Protein AF-A0A7S0WD77-F1 (afdb_monomer)

Organism: NCBI:txid1486918

Foldseek 3Di:
DDDDDDDDDDDDDDDDDDDDDDDDDDDDDDDDDDDPPDPPPPPDPDPPVVVVVVVVVVVVVVVVVVVVVVVVVVVVVVVVVVVVVVVVVVVVVVVVVVVVVVVVVVVVVVVVVVVVVVCVVCVVVCVVVPLLVVLQVLQVQLVPDPALCSLLVHDPPDDLVSLVVSLVVSCVSLPVVVHVHPRSVVSNVSSVVSSVVVNPPD

Secondary structure (DSSP, 8-state):
--------------PPPP--------------PPPS-------PPPPPHHHHHHHHHHHHHHHHHHHHHHHHHHHHHHHHHHHHHHHHHHHHHHHHHHHHHHHHHHHHHHHHHHHHHHHHHHHHHHHHHHHHHHHHHHHHHHHH--SHHHHTT--TT--HHHHHHHHHHHHHHS-TTT--STTHHHHHHHHHHHHHHHHH--

Structure (mmCIF, N/CA/C/O backbone):
data_AF-A0A7S0WD77-F1
#
_entry.id   AF-A0A7S0WD77-F1
#
loop_
_atom_site.group_PDB
_atom_site.id
_atom_site.type_symbol
_atom_site.label_atom_id
_atom_site.label_alt_id
_atom_site.label_comp_id
_atom_site.label_asym_id
_atom_site.label_entity_id
_atom_site.label_seq_id
_atom_site.pdbx_PDB_ins_code
_atom_site.Cartn_x
_atom_site.Cartn_y
_atom_site.Cartn_z
_atom_site.occupancy
_atom_site.B_iso_or_equiv
_atom_site.auth_seq_id
_atom_site.auth_comp_id
_atom_site.auth_asym_id
_atom_site.auth_atom_id
_atom_site.pdbx_PDB_model_num
ATOM 1 N N . ASP A 1 1 ? -9.366 48.966 -52.987 1.00 40.38 1 ASP A N 1
ATOM 2 C CA . ASP A 1 1 ? -8.128 49.502 -52.388 1.00 40.38 1 ASP A CA 1
ATOM 3 C C . ASP A 1 1 ? -7.301 48.361 -51.813 1.00 40.38 1 ASP A C 1
ATOM 5 O O . ASP A 1 1 ? -7.775 47.706 -50.900 1.00 40.38 1 ASP A O 1
ATOM 9 N N . ALA A 1 2 ? -6.269 47.855 -52.502 1.00 44.22 2 ALA A N 1
ATOM 10 C CA . ALA A 1 2 ? -4.925 48.446 -52.674 1.00 44.22 2 ALA A CA 1
ATOM 11 C C . ALA A 1 2 ? -4.148 48.392 -51.329 1.00 44.22 2 ALA A C 1
ATOM 13 O O . ALA A 1 2 ? -4.696 48.792 -50.318 1.00 44.22 2 ALA A O 1
ATOM 14 N N . LEU A 1 3 ? -2.930 47.865 -51.156 1.00 46.88 3 LEU A N 1
ATOM 15 C CA . LEU A 1 3 ? -1.753 47.647 -52.001 1.00 46.88 3 LEU A CA 1
ATOM 16 C C . LEU A 1 3 ? -0.854 46.542 -51.368 1.00 46.88 3 LEU A C 1
ATOM 18 O O . LEU A 1 3 ? -0.754 46.440 -50.150 1.00 46.88 3 LEU A O 1
ATOM 22 N N . SER A 1 4 ? -0.148 45.766 -52.201 1.00 45.03 4 SER A N 1
ATOM 23 C CA . SER A 1 4 ? 1.166 45.123 -51.907 1.00 45.03 4 SER A CA 1
ATOM 24 C C . SER A 1 4 ? 2.309 46.164 -52.123 1.00 45.03 4 SER A C 1
ATOM 26 O O . SER A 1 4 ? 1.948 47.231 -52.623 1.00 45.03 4 SER A O 1
ATOM 28 N N . PRO A 1 5 ? 3.646 45.942 -51.909 1.00 57.62 5 PRO A N 1
ATOM 29 C CA . PRO A 1 5 ? 4.392 44.660 -51.900 1.00 57.62 5 PRO A CA 1
ATOM 30 C C . PRO A 1 5 ? 5.725 44.586 -51.074 1.00 57.62 5 PRO A C 1
ATOM 32 O O . PRO A 1 5 ? 6.118 45.523 -50.392 1.00 57.62 5 PRO A O 1
ATOM 35 N N . SER A 1 6 ? 6.482 43.490 -51.294 1.00 41.22 6 SER A N 1
ATOM 36 C CA . SER A 1 6 ? 7.954 43.331 -51.139 1.00 41.22 6 SER A CA 1
ATOM 37 C C . SER A 1 6 ? 8.450 42.987 -49.722 1.00 41.22 6 SER A C 1
ATOM 39 O O . SER A 1 6 ? 8.249 43.747 -48.790 1.00 41.22 6 SER A O 1
ATOM 41 N N . THR A 1 7 ? 9.094 41.842 -49.471 1.00 47.66 7 THR A N 1
ATOM 42 C CA . THR A 1 7 ? 10.427 41.491 -49.986 1.00 47.66 7 THR A CA 1
ATOM 43 C C . THR A 1 7 ? 10.591 39.988 -50.242 1.00 47.66 7 THR A C 1
ATOM 45 O O . THR A 1 7 ? 10.155 39.133 -49.475 1.00 47.66 7 THR A O 1
ATOM 48 N N . GLY A 1 8 ? 11.229 39.666 -51.370 1.00 42.72 8 GLY A N 1
ATOM 49 C CA . GLY A 1 8 ? 11.519 38.303 -51.799 1.00 42.72 8 GLY A CA 1
ATOM 50 C C . GLY A 1 8 ? 12.911 37.831 -51.386 1.00 42.72 8 GLY A C 1
ATOM 51 O O . GLY A 1 8 ? 13.892 38.551 -51.553 1.00 42.72 8 GLY A O 1
ATOM 52 N N . THR A 1 9 ? 12.999 36.572 -50.963 1.00 44.84 9 THR A N 1
ATOM 53 C CA . THR A 1 9 ? 14.259 35.829 -50.849 1.00 44.84 9 THR A CA 1
ATOM 54 C C . THR A 1 9 ? 14.217 34.698 -51.868 1.00 44.84 9 THR A C 1
ATOM 56 O O . THR A 1 9 ? 13.486 33.722 -51.717 1.00 44.84 9 THR A O 1
ATOM 59 N N . LYS A 1 10 ? 14.957 34.873 -52.967 1.00 45.16 10 LYS A N 1
ATOM 60 C CA . LYS A 1 10 ? 15.071 33.901 -54.058 1.00 45.16 10 LYS A CA 1
ATOM 61 C C . LYS A 1 10 ? 15.896 32.696 -53.598 1.00 45.16 10 LYS A C 1
ATOM 63 O O . LYS A 1 10 ? 17.081 32.834 -53.307 1.00 45.16 10 LYS A O 1
ATOM 68 N N . ALA A 1 11 ? 15.277 31.518 -53.585 1.00 47.22 11 ALA A N 1
ATOM 69 C CA . ALA A 1 11 ? 15.974 30.241 -53.521 1.00 47.22 11 ALA A CA 1
ATOM 70 C C . ALA A 1 11 ? 16.697 29.995 -54.856 1.00 47.22 11 ALA A C 1
ATOM 72 O O . ALA A 1 11 ? 16.080 29.981 -55.922 1.00 47.22 11 ALA A O 1
ATOM 73 N N . ASN A 1 12 ? 18.019 29.851 -54.790 1.00 44.56 12 ASN A N 1
ATOM 74 C CA . ASN A 1 12 ? 18.880 29.573 -55.931 1.00 44.56 12 ASN A CA 1
ATOM 75 C C . ASN A 1 12 ? 18.888 28.061 -56.206 1.00 44.56 12 ASN A C 1
ATOM 77 O O . ASN A 1 12 ? 19.394 27.280 -55.402 1.00 44.56 12 ASN A O 1
ATOM 81 N N . VAL A 1 13 ? 18.301 27.663 -57.333 1.00 49.97 13 VAL A N 1
ATOM 82 C CA . VAL A 1 13 ? 18.352 26.305 -57.885 1.00 49.97 13 VAL A CA 1
ATOM 83 C C . VAL A 1 13 ? 19.556 26.235 -58.831 1.00 49.97 13 VAL A C 1
ATOM 85 O O . VAL A 1 13 ? 19.607 27.034 -59.766 1.00 49.97 13 VAL A O 1
ATOM 88 N N . PRO A 1 14 ? 20.514 25.306 -58.667 1.00 51.00 14 PRO A N 1
ATOM 89 C CA . PRO A 1 14 ? 21.563 25.124 -59.661 1.00 51.00 14 PRO A CA 1
ATOM 90 C C . PRO A 1 14 ? 21.008 24.377 -60.883 1.00 51.00 14 PRO A C 1
ATOM 92 O O . PRO A 1 14 ? 20.807 23.163 -60.867 1.00 51.00 14 PRO A O 1
ATOM 95 N N . THR A 1 15 ? 20.756 25.125 -61.955 1.00 46.16 15 THR A N 1
ATOM 96 C CA . THR A 1 15 ? 20.467 24.622 -63.300 1.00 46.16 15 THR A CA 1
ATOM 97 C C . THR A 1 15 ? 21.730 24.055 -63.953 1.00 46.16 15 THR A C 1
ATOM 99 O O . THR A 1 15 ? 22.803 24.660 -63.941 1.00 46.16 15 THR A O 1
ATOM 102 N N . ALA A 1 16 ? 21.579 22.875 -64.553 1.00 49.28 16 ALA A N 1
ATOM 103 C CA . ALA A 1 16 ? 22.592 22.187 -65.338 1.00 49.28 16 ALA A CA 1
ATOM 104 C C . ALA A 1 16 ? 23.072 23.051 -66.521 1.00 49.28 16 ALA A C 1
ATOM 106 O O . ALA A 1 16 ? 22.291 23.395 -67.408 1.00 49.28 16 ALA A O 1
ATOM 107 N N . SER A 1 17 ? 24.366 23.385 -66.546 1.00 44.12 17 SER A N 1
ATOM 108 C CA . SER A 1 17 ? 25.009 24.044 -67.687 1.00 44.12 17 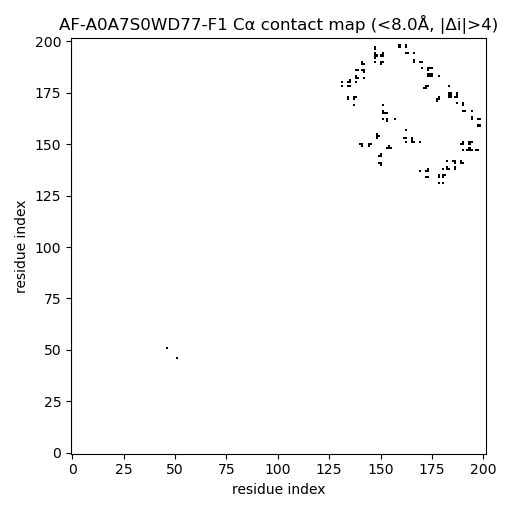SER A CA 1
ATOM 109 C C . SER A 1 17 ? 25.477 23.019 -68.713 1.00 44.12 17 SER A C 1
ATOM 111 O O . SER A 1 17 ? 26.246 22.102 -68.422 1.00 44.12 17 SER A O 1
ATOM 113 N N . ALA A 1 18 ? 24.975 23.214 -69.925 1.00 47.88 18 ALA A N 1
ATOM 114 C CA . ALA A 1 18 ? 25.200 22.414 -71.105 1.00 47.88 18 ALA A CA 1
ATOM 115 C C . ALA A 1 18 ? 26.634 22.510 -71.656 1.00 47.88 18 ALA A C 1
ATOM 117 O O . ALA A 1 18 ? 27.255 23.569 -71.727 1.00 47.88 18 ALA A O 1
ATOM 118 N N . THR A 1 19 ? 27.096 21.352 -72.115 1.00 51.16 19 THR A N 1
ATOM 119 C CA . THR A 1 19 ? 28.041 21.068 -73.199 1.00 51.16 19 THR A CA 1
ATOM 120 C C . THR A 1 19 ? 28.445 22.254 -74.088 1.00 51.16 19 THR A C 1
ATOM 122 O O . THR A 1 19 ? 27.671 22.711 -74.928 1.00 51.16 19 THR A 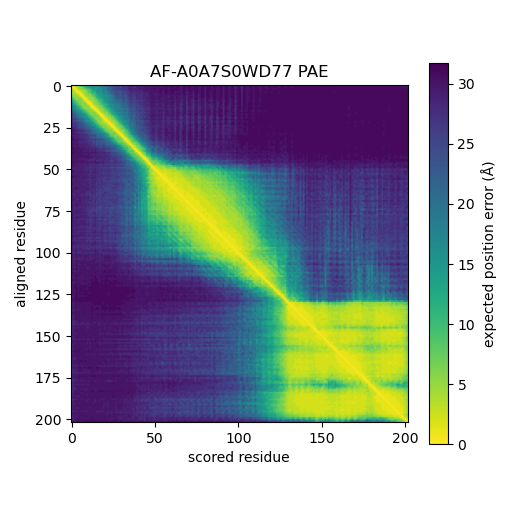O 1
ATOM 125 N N . LYS A 1 20 ? 29.727 22.639 -74.040 1.00 43.56 20 LYS A N 1
ATOM 126 C CA . LYS A 1 20 ? 30.401 23.357 -75.135 1.00 43.56 20 LYS A CA 1
ATOM 127 C C . LYS A 1 20 ? 31.817 22.814 -75.328 1.00 43.56 20 LYS A C 1
ATOM 129 O O . LYS A 1 20 ? 32.784 23.320 -74.772 1.00 43.56 20 LYS A O 1
ATOM 134 N N . ARG A 1 21 ? 31.937 21.742 -76.117 1.00 47.22 21 ARG A N 1
ATOM 135 C CA . ARG A 1 21 ? 33.225 21.301 -76.673 1.00 47.22 21 ARG A CA 1
ATOM 136 C C . ARG A 1 21 ? 33.614 22.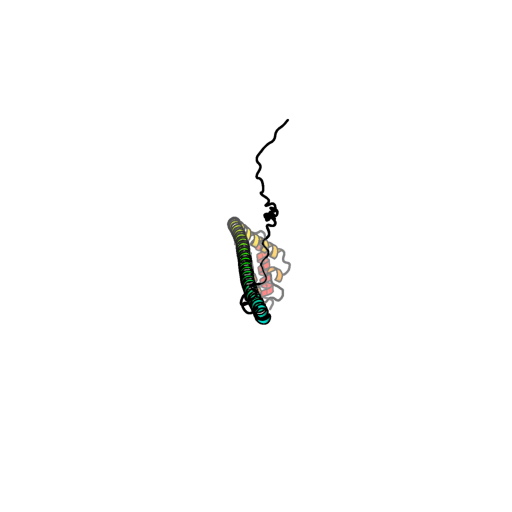245 -77.821 1.00 47.22 21 ARG A C 1
ATOM 138 O O . ARG A 1 21 ? 32.771 22.487 -78.689 1.00 47.22 21 ARG A O 1
ATOM 145 N N . PRO A 1 22 ? 34.848 22.772 -77.864 1.00 51.00 22 PRO A N 1
ATOM 146 C CA . PRO A 1 22 ? 35.296 23.593 -78.978 1.00 51.00 22 PRO A CA 1
ATOM 147 C C . PRO A 1 22 ? 35.434 22.745 -80.248 1.00 51.00 22 PRO A C 1
ATOM 149 O O . PRO A 1 22 ? 35.998 21.650 -80.243 1.00 51.00 22 PRO A O 1
ATOM 152 N N . ARG A 1 23 ? 34.879 23.282 -81.336 1.00 47.16 23 ARG A N 1
ATOM 153 C CA . ARG A 1 23 ? 35.003 22.779 -82.704 1.00 47.16 23 ARG A CA 1
ATOM 154 C C . ARG A 1 23 ? 36.458 22.949 -83.132 1.00 47.16 23 ARG A C 1
ATOM 156 O O . ARG A 1 23 ? 36.937 24.075 -83.208 1.00 47.16 23 ARG A O 1
ATOM 163 N N . ARG A 1 24 ? 37.162 21.843 -83.371 1.00 43.66 24 ARG A N 1
ATOM 164 C CA . ARG A 1 24 ? 38.494 21.878 -83.975 1.00 43.66 24 ARG A CA 1
ATOM 165 C C . ARG A 1 24 ? 38.310 22.060 -85.479 1.00 43.66 24 ARG A C 1
ATOM 167 O O . ARG A 1 24 ? 37.602 21.277 -86.108 1.00 43.66 24 ARG A O 1
ATOM 174 N N . SER A 1 25 ? 38.876 23.148 -85.983 1.00 44.31 25 SER A N 1
ATOM 175 C CA . SER A 1 25 ? 38.899 23.558 -87.380 1.00 44.31 25 SER A CA 1
ATOM 176 C C . SER A 1 25 ? 39.452 22.453 -88.276 1.00 44.31 25 SER A C 1
ATOM 178 O O . SER A 1 25 ? 40.410 21.759 -87.926 1.00 44.31 25 SER A O 1
ATOM 180 N N . VAL A 1 26 ? 38.802 22.294 -89.425 1.00 45.75 26 VAL A N 1
ATOM 181 C CA . VAL A 1 26 ? 39.308 21.536 -90.562 1.00 45.75 26 VAL A CA 1
ATOM 182 C C . VAL A 1 26 ? 39.897 22.575 -91.507 1.00 45.75 26 VAL A C 1
ATOM 184 O O . VAL A 1 26 ? 39.165 23.397 -92.044 1.00 45.75 26 VAL A O 1
ATOM 187 N N . ASP A 1 27 ? 41.212 22.567 -91.668 1.00 41.06 27 ASP A N 1
ATOM 188 C CA . ASP A 1 27 ? 41.883 23.272 -92.755 1.00 41.06 27 ASP A CA 1
ATOM 189 C C . ASP A 1 27 ? 42.690 22.225 -93.510 1.00 41.06 27 ASP A C 1
ATOM 191 O O . ASP A 1 27 ? 43.563 21.542 -92.964 1.00 41.06 27 ASP A O 1
ATOM 195 N N . GLY A 1 28 ? 42.261 22.009 -94.748 1.00 38.72 28 GLY A N 1
ATOM 196 C CA . GLY A 1 28 ? 42.782 21.006 -95.648 1.00 38.72 28 GLY A CA 1
ATOM 197 C C . GLY A 1 28 ? 44.001 21.492 -96.425 1.00 38.72 28 GLY A C 1
ATOM 198 O O . GLY A 1 28 ? 44.088 22.643 -96.831 1.00 38.72 28 GLY A O 1
ATOM 199 N N . ALA A 1 29 ? 44.869 20.517 -96.683 1.00 36.56 29 ALA A N 1
ATOM 200 C CA . ALA A 1 29 ? 45.553 20.273 -97.948 1.00 36.56 29 ALA A CA 1
ATOM 201 C C . ALA A 1 29 ? 46.443 21.381 -98.542 1.00 36.56 29 ALA A C 1
ATOM 203 O O . ALA A 1 29 ? 45.988 22.266 -99.258 1.00 36.56 29 ALA A O 1
ATOM 204 N N . ALA A 1 30 ? 47.756 21.152 -98.459 1.00 38.12 30 ALA A N 1
ATOM 205 C CA . ALA A 1 30 ? 48.638 21.386 -99.597 1.00 38.12 30 ALA A CA 1
ATOM 206 C C . ALA A 1 30 ? 49.721 20.294 -99.670 1.00 38.12 30 ALA A C 1
ATOM 208 O O . ALA A 1 30 ? 50.541 20.108 -98.776 1.00 38.12 30 ALA A O 1
ATOM 209 N N . SER A 1 31 ? 49.642 19.557 -100.770 1.00 44.16 31 SER A N 1
ATOM 210 C CA . SER A 1 31 ? 50.535 18.555 -101.348 1.00 44.16 31 SER A CA 1
ATOM 211 C C . SER A 1 31 ? 52.048 18.728 -101.142 1.00 44.16 31 SER A C 1
ATOM 213 O O . SER A 1 31 ? 52.616 19.758 -101.506 1.00 44.16 31 SER A O 1
ATOM 215 N N . LYS A 1 32 ? 52.721 17.625 -100.787 1.00 41.97 32 LYS A N 1
ATOM 216 C CA . LYS A 1 32 ? 54.021 17.238 -101.365 1.00 41.97 32 LYS A CA 1
ATOM 217 C C . LYS A 1 32 ? 54.197 15.718 -101.267 1.00 41.97 32 LYS A C 1
ATOM 219 O O . LYS A 1 32 ? 54.162 15.151 -100.181 1.00 41.97 32 LYS A O 1
ATOM 224 N N . ALA A 1 33 ? 54.325 15.068 -102.421 1.00 43.31 33 ALA A N 1
ATOM 225 C CA . ALA A 1 33 ? 54.556 13.633 -102.545 1.00 43.31 33 ALA A CA 1
ATOM 226 C C . ALA A 1 33 ? 55.943 13.250 -101.993 1.00 43.31 33 ALA A C 1
ATOM 228 O O . ALA A 1 33 ? 56.920 13.909 -102.357 1.00 43.31 33 ALA A O 1
ATOM 229 N N . PRO A 1 34 ? 56.076 12.189 -101.179 1.00 46.59 34 PRO A N 1
ATOM 230 C CA . PRO A 1 34 ? 57.377 11.615 -100.886 1.00 46.59 34 PRO A CA 1
ATOM 231 C C . PRO A 1 34 ? 57.745 10.565 -101.940 1.00 46.59 34 PRO A C 1
ATOM 233 O O . PRO A 1 34 ? 57.020 9.608 -102.216 1.00 46.59 34 PRO A O 1
ATOM 236 N N . THR A 1 35 ? 58.903 10.793 -102.544 1.00 48.97 35 THR A N 1
ATOM 237 C CA . THR A 1 35 ? 59.622 9.896 -103.440 1.00 48.97 35 THR A CA 1
ATOM 238 C C . THR A 1 35 ? 59.977 8.579 -102.741 1.00 48.97 35 THR A C 1
ATOM 240 O O . THR A 1 35 ? 60.216 8.522 -101.535 1.00 48.97 35 THR A O 1
ATOM 243 N N . LYS A 1 36 ? 59.998 7.495 -103.524 1.00 49.38 36 LYS A N 1
ATOM 244 C CA . LYS A 1 36 ? 60.300 6.114 -103.119 1.00 49.38 36 LYS A CA 1
ATOM 245 C C . LYS A 1 36 ? 61.772 5.949 -102.698 1.00 49.38 36 LYS A C 1
ATOM 247 O O . LYS A 1 36 ? 62.540 5.326 -103.418 1.00 49.38 36 LYS A O 1
ATOM 252 N N . ALA A 1 37 ? 62.192 6.535 -101.580 1.00 51.50 37 ALA A N 1
ATOM 253 C CA . ALA A 1 37 ? 63.547 6.365 -101.050 1.00 51.50 37 ALA A CA 1
ATOM 254 C C . ALA A 1 37 ? 63.648 6.771 -99.569 1.00 51.50 37 ALA A C 1
ATOM 256 O O . ALA A 1 37 ? 64.430 7.645 -99.222 1.00 51.50 37 ALA A O 1
ATOM 257 N N . SER A 1 38 ? 62.845 6.171 -98.687 1.00 47.41 38 SER A N 1
ATOM 258 C CA . SER A 1 38 ? 63.195 6.040 -97.261 1.00 47.41 38 SER A CA 1
ATOM 259 C C . SER A 1 38 ? 62.223 5.076 -96.577 1.00 47.41 38 SER A C 1
ATOM 261 O O . SER A 1 38 ? 61.271 5.473 -95.913 1.00 47.41 38 SER A O 1
ATOM 263 N N . LEU A 1 39 ? 62.420 3.779 -96.807 1.00 46.25 39 LEU A N 1
ATOM 264 C CA . LEU A 1 39 ? 61.733 2.696 -96.094 1.00 46.25 39 LEU A CA 1
ATOM 265 C C . LEU A 1 39 ? 62.708 1.991 -95.146 1.00 46.25 39 LEU A C 1
ATOM 267 O O . LEU A 1 39 ? 62.725 0.773 -95.083 1.00 46.25 39 LEU A O 1
ATOM 271 N N . ASN A 1 40 ? 63.537 2.753 -94.433 1.00 56.41 40 ASN A N 1
ATOM 272 C CA . ASN A 1 40 ? 64.359 2.243 -93.334 1.00 56.41 40 ASN A CA 1
ATOM 273 C C . ASN A 1 40 ? 64.240 3.194 -92.137 1.00 56.41 40 ASN A C 1
ATOM 275 O O . ASN A 1 40 ? 65.218 3.743 -91.642 1.00 56.41 40 ASN A O 1
ATOM 279 N N . ALA A 1 41 ? 63.004 3.417 -91.689 1.00 50.88 41 ALA A N 1
ATOM 280 C CA . ALA A 1 41 ? 62.767 3.827 -90.316 1.00 50.88 41 ALA A CA 1
ATOM 281 C C . ALA A 1 41 ? 62.794 2.545 -89.486 1.00 50.88 41 ALA A C 1
ATOM 283 O O . ALA A 1 41 ? 61.890 1.718 -89.596 1.00 50.88 41 ALA A O 1
ATOM 284 N N . THR A 1 42 ? 63.863 2.359 -88.717 1.00 49.59 42 THR A N 1
ATOM 285 C CA . THR A 1 42 ? 64.001 1.318 -87.700 1.00 49.59 42 THR A CA 1
ATOM 286 C C . THR A 1 42 ? 62.771 1.373 -86.797 1.00 49.59 42 THR A C 1
ATOM 288 O O . THR A 1 42 ? 62.671 2.219 -85.909 1.00 49.59 42 THR A O 1
ATOM 291 N N . ALA A 1 43 ? 61.783 0.529 -87.089 1.00 44.00 43 ALA A N 1
ATOM 292 C CA . ALA A 1 43 ? 60.576 0.412 -86.298 1.00 44.00 43 ALA A CA 1
ATOM 293 C C . ALA A 1 43 ? 61.001 -0.065 -84.911 1.00 44.00 43 ALA A C 1
ATOM 295 O O . ALA A 1 43 ? 61.529 -1.169 -84.768 1.00 44.00 43 ALA A O 1
ATOM 296 N N . ALA A 1 44 ? 60.807 0.779 -83.894 1.00 61.09 44 ALA A N 1
ATOM 297 C CA . ALA A 1 44 ? 60.866 0.321 -82.515 1.00 61.09 44 ALA A CA 1
ATOM 298 C C . ALA A 1 44 ? 59.967 -0.924 -82.414 1.00 61.09 44 ALA A C 1
ATOM 300 O O . ALA A 1 44 ? 58.844 -0.878 -82.933 1.00 61.09 44 ALA A O 1
ATOM 301 N N . PRO A 1 45 ? 60.450 -2.043 -81.843 1.00 57.97 45 PRO A N 1
ATOM 302 C CA . PRO A 1 45 ? 59.690 -3.280 -81.823 1.00 57.97 45 PRO A CA 1
ATOM 303 C C . PRO A 1 45 ? 58.316 -3.003 -81.216 1.00 57.97 45 PRO A C 1
ATOM 305 O O . PRO A 1 45 ? 58.211 -2.522 -80.089 1.00 57.97 45 PRO A O 1
ATOM 308 N N . PHE A 1 46 ? 57.272 -3.243 -82.013 1.00 56.78 46 PHE A N 1
ATOM 309 C CA . PHE A 1 46 ? 55.882 -3.169 -81.585 1.00 56.78 46 PHE A CA 1
ATOM 310 C C . PHE A 1 46 ? 55.772 -3.998 -80.310 1.00 56.78 46 PHE A C 1
ATOM 312 O O . PHE A 1 46 ? 56.075 -5.194 -80.347 1.00 56.78 46 PHE A O 1
ATOM 319 N N . GLU A 1 47 ? 55.433 -3.359 -79.184 1.00 59.09 47 GLU A N 1
ATOM 320 C CA . GLU A 1 47 ? 55.341 -4.087 -77.923 1.00 59.09 47 GLU A CA 1
ATOM 321 C C . GLU A 1 47 ? 54.454 -5.315 -78.141 1.00 59.09 47 GLU A C 1
ATOM 323 O O . GLU A 1 47 ? 53.368 -5.195 -78.725 1.00 59.09 47 GLU A O 1
ATOM 328 N N . PRO A 1 48 ? 54.920 -6.514 -77.748 1.00 69.50 48 PRO A N 1
ATOM 329 C CA . PRO A 1 48 ? 54.162 -7.720 -78.009 1.00 69.50 48 PRO A CA 1
ATOM 330 C C . PRO A 1 48 ? 52.793 -7.549 -77.351 1.00 69.50 48 PRO A C 1
ATOM 332 O O . PRO A 1 48 ? 52.695 -7.006 -76.251 1.00 69.50 48 PRO A O 1
ATOM 335 N N . LYS A 1 49 ? 51.717 -7.991 -78.012 1.00 64.94 49 LYS A N 1
ATOM 336 C CA . LYS A 1 49 ? 50.337 -7.861 -77.497 1.00 64.94 49 LYS A CA 1
ATOM 337 C C . LYS A 1 49 ? 50.206 -8.323 -76.032 1.00 64.94 49 LYS A C 1
ATOM 339 O O . LYS A 1 49 ? 49.399 -7.770 -75.292 1.00 64.94 49 LYS A O 1
ATOM 344 N N . SER A 1 50 ? 51.062 -9.254 -75.602 1.00 72.94 50 SER A N 1
ATOM 345 C CA . SER A 1 50 ? 51.206 -9.716 -74.218 1.00 72.94 50 SER A CA 1
ATOM 346 C C . SER A 1 50 ? 51.634 -8.633 -73.213 1.00 72.94 50 SER A C 1
ATOM 348 O O . SER A 1 50 ? 51.141 -8.634 -72.089 1.00 72.94 50 SER A O 1
ATOM 350 N N . ALA A 1 51 ? 52.502 -7.689 -73.585 1.00 71.94 51 ALA A N 1
ATOM 351 C CA . ALA A 1 51 ? 52.945 -6.595 -72.717 1.00 71.94 51 ALA A CA 1
ATOM 352 C C . ALA A 1 51 ? 51.838 -5.548 -72.494 1.00 71.94 51 ALA A C 1
ATOM 354 O O . ALA A 1 51 ? 51.670 -5.049 -71.380 1.00 71.94 51 ALA A O 1
ATOM 355 N N . LEU A 1 52 ? 51.028 -5.264 -73.520 1.00 71.50 52 LEU A N 1
ATOM 356 C CA . LEU A 1 52 ? 49.843 -4.406 -73.397 1.00 71.50 52 LEU A CA 1
ATOM 357 C C . LEU A 1 52 ? 48.743 -5.067 -72.558 1.00 71.50 52 LEU A C 1
ATOM 359 O O . LEU A 1 52 ? 48.132 -4.409 -71.719 1.00 71.50 52 LEU A O 1
ATOM 363 N N . GLU A 1 53 ? 48.526 -6.371 -72.729 1.00 77.12 53 GLU A N 1
ATOM 364 C CA . GLU A 1 53 ? 47.560 -7.128 -71.929 1.00 77.12 53 GLU A CA 1
ATOM 365 C C . GLU A 1 53 ? 47.981 -7.220 -70.451 1.00 77.12 53 GLU A C 1
ATOM 367 O O . GLU A 1 53 ? 47.147 -7.080 -69.556 1.00 77.12 53 GLU A O 1
ATOM 372 N N . ALA A 1 54 ? 49.281 -7.367 -70.174 1.00 80.75 54 ALA A N 1
ATOM 373 C CA . ALA A 1 54 ? 49.818 -7.318 -68.815 1.00 80.75 54 ALA A CA 1
ATOM 374 C C . ALA A 1 54 ? 49.628 -5.936 -68.163 1.00 80.75 54 ALA A C 1
ATOM 376 O O . ALA A 1 54 ? 49.238 -5.856 -66.999 1.00 80.75 54 ALA A O 1
ATOM 377 N N . LYS A 1 55 ? 49.832 -4.845 -68.916 1.00 81.31 55 LYS A N 1
ATOM 378 C CA . LYS A 1 55 ? 49.582 -3.471 -68.446 1.00 81.31 55 LYS A CA 1
ATOM 379 C C . LYS A 1 55 ? 48.095 -3.224 -68.158 1.00 81.31 55 LYS A C 1
ATOM 381 O O . LYS A 1 55 ? 47.774 -2.606 -67.148 1.00 81.31 55 LYS A O 1
ATOM 386 N N . LEU A 1 56 ? 47.183 -3.749 -68.982 1.00 80.88 56 LEU A N 1
ATOM 387 C CA . LEU A 1 56 ? 45.737 -3.659 -68.732 1.00 80.88 56 LEU A CA 1
ATOM 388 C C . LEU A 1 56 ? 45.321 -4.434 -67.476 1.00 80.88 56 LEU A C 1
ATOM 390 O O . LEU A 1 56 ? 44.617 -3.882 -66.634 1.00 80.88 56 LEU A O 1
ATOM 394 N N . LYS A 1 57 ? 45.826 -5.660 -67.292 1.00 83.69 57 LYS A N 1
ATOM 395 C CA . LYS A 1 57 ? 45.582 -6.448 -66.071 1.00 83.69 57 LYS A CA 1
ATOM 396 C C . LYS A 1 57 ? 46.136 -5.762 -64.820 1.00 83.69 57 LYS A C 1
ATOM 398 O O . LYS A 1 57 ? 45.484 -5.779 -63.780 1.00 83.69 57 LYS A O 1
ATOM 403 N N . ALA A 1 58 ? 47.299 -5.115 -64.918 1.00 84.12 58 ALA A N 1
ATOM 404 C CA . ALA A 1 58 ? 47.871 -4.343 -63.815 1.00 84.12 58 ALA A CA 1
ATOM 405 C C . ALA A 1 58 ? 47.001 -3.127 -63.442 1.00 84.12 58 ALA A C 1
ATOM 407 O O . ALA A 1 58 ? 46.717 -2.916 -62.265 1.00 84.12 58 ALA A O 1
ATOM 408 N N . VAL A 1 59 ? 46.509 -2.374 -64.433 1.00 87.12 59 VAL A N 1
ATOM 409 C CA . VAL A 1 59 ? 45.612 -1.223 -64.212 1.00 87.12 59 VAL A CA 1
ATOM 410 C C . VAL A 1 59 ? 44.253 -1.661 -63.653 1.00 87.12 59 VAL A C 1
ATOM 412 O O . VAL A 1 59 ? 43.682 -0.994 -62.787 1.00 87.12 59 VAL A O 1
ATOM 415 N N . GLU A 1 60 ? 43.720 -2.795 -64.107 1.00 83.81 60 GLU A N 1
ATOM 416 C CA . GLU A 1 60 ? 42.488 -3.371 -63.561 1.00 83.81 60 GLU A CA 1
ATOM 417 C C . GLU A 1 60 ? 42.658 -3.829 -62.109 1.00 83.81 60 GLU A C 1
ATOM 419 O O . GLU A 1 60 ? 41.784 -3.553 -61.283 1.00 83.81 60 GLU A O 1
ATOM 424 N N . ALA A 1 61 ? 43.794 -4.446 -61.773 1.00 87.69 61 ALA A N 1
ATOM 425 C CA . ALA A 1 61 ? 44.128 -4.826 -60.404 1.00 87.69 61 ALA A CA 1
ATOM 426 C C . ALA A 1 61 ? 44.283 -3.598 -59.487 1.00 87.69 61 ALA A C 1
ATOM 428 O O . ALA A 1 61 ? 43.740 -3.578 -58.382 1.00 87.69 61 ALA A O 1
ATOM 429 N N . GLU A 1 62 ? 44.944 -2.535 -59.950 1.00 85.94 62 GLU A N 1
ATOM 430 C CA . GLU A 1 62 ? 45.092 -1.289 -59.189 1.00 85.94 62 GLU A CA 1
ATOM 431 C C . GLU A 1 62 ? 43.733 -0.612 -58.939 1.00 85.94 62 GLU A C 1
ATOM 433 O O . GLU A 1 62 ? 43.409 -0.222 -57.815 1.00 85.94 62 GLU A O 1
ATOM 438 N N . LYS A 1 63 ? 42.868 -0.562 -59.958 1.00 90.56 63 LYS A N 1
ATOM 439 C CA . LYS A 1 63 ? 41.497 -0.049 -59.838 1.00 90.56 63 LYS A CA 1
ATOM 440 C C . LYS A 1 63 ? 40.638 -0.894 -58.896 1.00 90.56 63 LYS A C 1
ATOM 442 O O . LYS A 1 63 ? 39.811 -0.331 -58.173 1.00 90.56 63 LYS A O 1
ATOM 447 N N . ALA A 1 64 ? 40.801 -2.216 -58.894 1.00 90.56 64 ALA A N 1
ATOM 448 C CA . ALA A 1 64 ? 40.120 -3.105 -57.957 1.00 90.56 64 ALA A CA 1
ATOM 449 C C . ALA A 1 64 ? 40.571 -2.839 -56.511 1.00 90.56 64 ALA A C 1
ATOM 451 O O . ALA A 1 64 ? 39.724 -2.682 -55.632 1.00 90.56 64 ALA A O 1
ATOM 452 N N . ASN A 1 65 ? 41.877 -2.666 -56.287 1.00 90.25 65 ASN A N 1
ATOM 453 C CA . ASN A 1 65 ? 42.438 -2.339 -54.975 1.00 90.25 65 ASN A CA 1
ATOM 454 C C . ASN A 1 65 ? 41.953 -0.975 -54.458 1.00 90.25 65 ASN A C 1
ATOM 456 O O . ASN A 1 65 ? 41.514 -0.867 -53.312 1.00 90.25 65 ASN A O 1
ATOM 460 N N . LEU A 1 66 ? 41.947 0.060 -55.307 1.00 90.12 66 LEU A N 1
ATOM 461 C CA . LEU A 1 66 ? 41.435 1.388 -54.944 1.00 90.12 66 LEU A CA 1
ATOM 462 C C . LEU A 1 66 ? 39.932 1.360 -54.633 1.00 90.12 66 LEU A C 1
ATOM 464 O O . LEU A 1 66 ? 39.484 1.985 -53.671 1.00 90.12 66 LEU A O 1
ATOM 468 N N . ARG A 1 67 ? 39.138 0.608 -55.405 1.00 90.88 67 ARG A N 1
ATOM 469 C CA . ARG A 1 67 ? 37.700 0.429 -55.141 1.00 90.88 67 ARG A CA 1
ATOM 470 C C . ARG A 1 67 ? 37.447 -0.300 -53.823 1.00 90.88 67 ARG A C 1
ATOM 472 O O . ARG A 1 67 ? 36.619 0.168 -53.045 1.00 90.88 67 ARG A O 1
ATOM 479 N N . ALA A 1 68 ? 38.188 -1.371 -53.547 1.00 92.00 68 ALA A N 1
ATOM 480 C CA . ALA A 1 68 ? 38.105 -2.098 -52.284 1.00 92.00 68 ALA A CA 1
ATOM 481 C C . ALA A 1 68 ? 38.490 -1.210 -51.087 1.00 92.00 68 ALA A C 1
ATOM 483 O O . ALA A 1 68 ? 37.821 -1.237 -50.056 1.00 92.00 68 ALA A O 1
ATOM 484 N N . ALA A 1 69 ? 39.508 -0.354 -51.234 1.00 92.75 69 ALA A N 1
ATOM 485 C CA . ALA A 1 69 ? 39.901 0.602 -50.199 1.00 92.75 69 ALA A CA 1
ATOM 486 C C . ALA A 1 69 ? 38.816 1.661 -49.933 1.00 92.75 69 ALA A C 1
ATOM 488 O O . ALA A 1 69 ? 38.518 1.960 -48.776 1.00 92.75 69 ALA A O 1
ATOM 489 N N . ILE A 1 70 ? 38.186 2.199 -50.985 1.00 92.19 70 ILE A N 1
ATOM 490 C CA . ILE A 1 70 ? 37.069 3.150 -50.857 1.00 92.19 70 ILE A CA 1
ATOM 491 C C . ILE A 1 70 ? 35.871 2.486 -50.170 1.00 92.19 70 ILE A C 1
ATOM 493 O O . ILE A 1 70 ? 35.240 3.097 -49.309 1.00 92.19 70 ILE A O 1
ATOM 497 N N . GLU A 1 71 ? 35.552 1.243 -50.523 1.00 90.88 71 GLU A N 1
ATOM 498 C CA . GLU A 1 71 ? 34.453 0.503 -49.903 1.00 90.88 71 GLU A CA 1
ATOM 499 C C . GLU A 1 71 ? 34.740 0.182 -48.430 1.00 90.88 71 GLU A C 1
ATOM 501 O O . GLU A 1 71 ? 33.874 0.380 -47.580 1.00 90.88 71 GLU A O 1
ATOM 506 N N . ALA A 1 72 ? 35.972 -0.211 -48.097 1.00 91.25 72 ALA A N 1
ATOM 507 C CA . ALA A 1 72 ? 36.390 -0.437 -46.717 1.00 91.25 72 ALA A CA 1
ATOM 508 C C . ALA A 1 72 ? 36.324 0.848 -45.871 1.00 91.25 72 ALA A C 1
ATOM 510 O O . ALA A 1 72 ? 35.867 0.810 -44.730 1.00 91.25 72 ALA A O 1
ATOM 511 N N . GLN A 1 73 ? 36.734 1.995 -46.426 1.00 91.56 73 GLN A N 1
ATOM 512 C CA . GLN A 1 73 ? 36.596 3.295 -45.758 1.00 91.56 73 GLN A CA 1
ATOM 513 C C . GLN A 1 73 ? 35.125 3.678 -45.560 1.00 91.56 73 GLN A C 1
ATOM 515 O O . GLN A 1 73 ? 34.756 4.128 -44.478 1.00 91.56 73 GLN A O 1
ATOM 520 N N . LYS A 1 74 ? 34.259 3.447 -46.558 1.00 94.12 74 LYS A N 1
ATOM 521 C CA . LYS A 1 74 ? 32.811 3.683 -46.429 1.00 94.12 74 LYS A CA 1
ATOM 522 C C . LYS A 1 74 ? 32.185 2.817 -45.338 1.00 94.12 74 LYS A C 1
ATOM 524 O O . LYS A 1 74 ? 31.518 3.365 -44.473 1.00 94.12 74 LYS A O 1
ATOM 529 N N . ARG A 1 75 ? 32.485 1.513 -45.299 1.00 91.56 75 ARG A N 1
ATOM 530 C CA . ARG A 1 75 ? 31.990 0.607 -44.245 1.00 91.56 75 ARG A CA 1
ATOM 531 C C . ARG A 1 75 ? 32.435 1.049 -42.854 1.00 91.56 75 ARG A C 1
ATOM 533 O O . ARG A 1 75 ? 31.598 1.153 -41.970 1.00 91.56 75 ARG A O 1
ATOM 540 N N . LYS A 1 76 ? 33.706 1.426 -42.673 1.00 92.88 76 LYS A N 1
ATOM 541 C CA . LYS A 1 76 ? 34.195 1.979 -41.395 1.00 92.88 76 LYS A CA 1
ATOM 542 C C . LYS A 1 76 ? 33.478 3.273 -41.004 1.00 92.88 76 LYS A C 1
ATOM 544 O O . LYS A 1 76 ? 33.172 3.472 -39.833 1.00 92.88 76 LYS A O 1
ATOM 549 N N . MET A 1 77 ? 33.198 4.151 -41.969 1.00 90.31 77 MET A N 1
ATOM 550 C CA . MET A 1 77 ? 32.445 5.384 -41.728 1.00 90.31 77 MET A CA 1
ATOM 551 C C . MET A 1 77 ? 30.980 5.109 -41.380 1.00 90.31 77 MET A C 1
ATOM 553 O O . MET A 1 77 ? 30.445 5.766 -40.492 1.00 90.31 77 MET A O 1
ATOM 557 N N . ASP A 1 78 ? 30.336 4.148 -42.039 1.00 91.81 78 ASP A N 1
ATOM 558 C CA . ASP A 1 78 ? 28.944 3.774 -41.780 1.00 91.81 78 ASP A CA 1
ATOM 559 C C . ASP A 1 78 ? 28.804 3.021 -40.449 1.00 91.81 78 ASP A C 1
ATOM 561 O O . ASP A 1 78 ? 27.897 3.314 -39.675 1.00 91.81 78 ASP A O 1
ATOM 565 N N . GLU A 1 79 ? 29.756 2.151 -40.103 1.00 89.62 79 GLU A N 1
ATOM 566 C CA . GLU A 1 79 ? 29.859 1.513 -38.785 1.00 89.62 79 GLU A CA 1
ATOM 567 C C . GLU A 1 79 ? 30.100 2.544 -37.675 1.00 89.62 79 GLU A C 1
ATOM 569 O O . GLU A 1 79 ? 29.447 2.492 -36.633 1.00 89.62 79 GLU A O 1
ATOM 574 N N . ALA A 1 80 ? 30.982 3.526 -37.895 1.00 91.31 80 ALA A N 1
ATOM 575 C CA . ALA A 1 80 ? 31.225 4.604 -36.939 1.00 91.31 80 ALA A CA 1
ATOM 576 C C . ALA A 1 80 ? 29.997 5.513 -36.766 1.00 91.31 80 ALA A C 1
ATOM 578 O O . ALA A 1 80 ? 29.679 5.910 -35.642 1.00 91.31 80 ALA A O 1
ATOM 579 N N . LYS A 1 81 ? 29.279 5.819 -37.854 1.00 90.75 81 LYS A N 1
ATOM 580 C CA . LYS A 1 81 ? 28.010 6.561 -37.808 1.00 90.75 81 LYS A CA 1
ATOM 581 C C . LYS A 1 81 ? 26.936 5.772 -37.068 1.00 90.75 81 LYS A C 1
ATOM 583 O O . LYS A 1 81 ? 26.342 6.324 -36.151 1.00 90.75 81 LYS A O 1
ATOM 588 N N . ALA A 1 82 ? 26.757 4.490 -37.381 1.00 91.00 82 ALA A N 1
ATOM 589 C CA . ALA A 1 82 ? 25.799 3.622 -36.702 1.00 91.00 82 ALA A CA 1
ATOM 590 C C . ALA A 1 82 ? 26.136 3.454 -35.211 1.00 91.00 82 ALA A C 1
ATOM 592 O O . ALA A 1 82 ? 25.247 3.461 -34.363 1.00 91.00 82 ALA A O 1
ATOM 593 N N . ALA A 1 83 ? 27.421 3.353 -34.857 1.00 90.94 83 ALA A N 1
ATOM 594 C CA . ALA A 1 83 ? 27.860 3.297 -33.465 1.00 90.94 83 ALA A CA 1
ATOM 595 C C . ALA A 1 83 ? 27.608 4.618 -32.722 1.00 90.94 83 ALA A C 1
ATOM 597 O O . ALA A 1 83 ? 27.218 4.598 -31.554 1.00 90.94 83 ALA A O 1
ATOM 598 N N . LYS A 1 84 ? 27.814 5.767 -33.380 1.00 90.38 84 LYS A N 1
ATOM 599 C CA . LYS A 1 84 ? 27.507 7.083 -32.806 1.00 90.38 84 LYS A CA 1
ATOM 600 C C . LYS A 1 84 ? 26.001 7.280 -32.637 1.00 90.38 84 LYS A C 1
ATOM 602 O O . LYS A 1 84 ? 25.574 7.688 -31.567 1.00 90.38 84 LYS A O 1
ATOM 607 N N . GLU A 1 85 ? 25.209 6.907 -33.635 1.00 90.88 85 GLU A N 1
ATOM 608 C CA . GLU A 1 85 ? 23.748 6.982 -33.593 1.00 90.88 85 GLU A CA 1
ATOM 609 C C . GLU A 1 85 ? 23.161 6.106 -32.479 1.00 90.88 85 GLU A C 1
ATOM 611 O O . GLU A 1 85 ? 22.309 6.573 -31.728 1.00 90.88 85 GLU A O 1
ATOM 616 N N . LYS A 1 86 ? 23.681 4.884 -32.289 1.00 89.44 86 LYS A N 1
ATOM 617 C CA . LYS A 1 86 ? 23.311 4.029 -31.148 1.00 89.44 86 LYS A CA 1
ATOM 618 C C . LYS A 1 86 ? 23.641 4.686 -29.805 1.00 89.44 86 LYS A C 1
ATOM 620 O O . LYS A 1 86 ? 22.777 4.751 -28.939 1.00 89.44 86 LYS A O 1
ATOM 625 N N . LYS A 1 87 ? 24.849 5.241 -29.646 1.00 90.00 87 LYS A N 1
ATOM 626 C CA . LYS A 1 87 ? 25.239 5.958 -28.416 1.00 90.00 87 LYS A CA 1
ATOM 627 C C . LYS A 1 87 ? 24.369 7.190 -28.153 1.00 90.00 87 LYS A C 1
ATOM 629 O O . LYS A 1 87 ? 24.004 7.437 -27.006 1.00 90.00 87 LYS A O 1
ATOM 634 N N . ASP A 1 88 ? 24.036 7.950 -29.192 1.00 89.56 88 ASP A N 1
ATOM 635 C CA . ASP A 1 88 ? 23.180 9.134 -29.087 1.00 89.56 88 ASP A CA 1
ATOM 636 C C . ASP A 1 88 ? 21.732 8.744 -28.734 1.00 89.56 88 ASP A C 1
ATOM 638 O O . ASP A 1 88 ? 21.095 9.423 -27.926 1.00 89.56 88 ASP A O 1
ATOM 642 N N . ALA A 1 89 ? 21.220 7.633 -29.277 1.00 88.81 89 ALA A N 1
ATOM 643 C CA . ALA A 1 89 ? 19.919 7.072 -28.912 1.00 88.81 89 ALA A CA 1
ATOM 644 C C . ALA A 1 89 ? 19.890 6.603 -27.445 1.00 88.81 89 ALA A C 1
ATOM 646 O O . ALA A 1 89 ? 19.020 7.030 -26.686 1.00 88.81 89 ALA A O 1
ATOM 647 N N . ASP A 1 90 ? 20.892 5.833 -27.008 1.00 87.62 90 ASP A N 1
ATOM 648 C CA . ASP A 1 90 ? 21.011 5.368 -25.619 1.00 87.62 90 ASP A CA 1
ATOM 649 C C . ASP A 1 90 ? 21.122 6.542 -24.626 1.00 87.62 90 ASP A C 1
ATOM 651 O O . ASP A 1 90 ? 20.538 6.524 -23.536 1.00 87.62 90 ASP A O 1
ATOM 655 N N . ALA A 1 91 ? 21.850 7.602 -24.997 1.00 91.69 91 ALA A N 1
ATOM 656 C CA . ALA A 1 91 ? 21.971 8.812 -24.188 1.00 91.69 91 ALA A CA 1
ATOM 657 C C . ALA A 1 91 ? 20.638 9.569 -24.071 1.00 91.69 91 ALA A C 1
ATOM 659 O O . ALA A 1 91 ? 20.299 10.046 -22.981 1.00 91.69 91 ALA A O 1
ATOM 660 N N . ARG A 1 92 ? 19.864 9.656 -25.162 1.00 89.31 92 ARG A N 1
ATOM 661 C CA . ARG A 1 92 ? 18.522 10.264 -25.163 1.00 89.31 92 ARG A CA 1
ATOM 662 C C . ARG A 1 92 ? 17.558 9.486 -24.274 1.00 89.31 92 ARG A C 1
ATOM 664 O O . ARG A 1 92 ? 16.928 10.093 -23.408 1.00 89.31 92 ARG A O 1
ATOM 671 N N . ASP A 1 93 ? 17.521 8.163 -24.401 1.00 87.81 93 ASP A N 1
ATOM 672 C CA . ASP A 1 93 ? 16.674 7.301 -23.573 1.00 87.81 93 ASP A CA 1
ATOM 673 C C . ASP A 1 93 ? 17.032 7.405 -22.088 1.00 87.81 93 ASP A C 1
ATOM 675 O O . ASP A 1 93 ? 16.154 7.488 -21.222 1.00 87.81 93 ASP A O 1
ATOM 679 N N . LYS A 1 94 ? 18.328 7.461 -21.762 1.00 89.50 94 LYS A N 1
ATOM 680 C CA . LYS A 1 94 ? 18.781 7.661 -20.382 1.00 89.50 94 LYS A CA 1
ATOM 681 C C . LYS A 1 94 ? 18.356 9.029 -19.839 1.00 89.50 94 LYS A C 1
ATOM 683 O O . LYS A 1 94 ? 17.875 9.106 -18.708 1.00 89.50 94 LYS A O 1
ATOM 688 N N . ALA A 1 95 ? 18.488 10.094 -20.629 1.00 89.06 95 ALA A N 1
ATOM 689 C CA . ALA A 1 95 ? 18.061 11.436 -20.234 1.00 89.06 95 ALA A CA 1
ATOM 690 C C . ALA A 1 95 ? 16.539 11.520 -20.009 1.00 89.06 95 ALA A C 1
ATOM 692 O O . ALA A 1 95 ? 16.094 12.123 -19.032 1.00 89.06 95 ALA A O 1
ATOM 693 N N . GLU A 1 96 ? 15.738 10.878 -20.863 1.00 88.69 96 GLU A N 1
ATOM 694 C CA . GLU A 1 96 ? 14.284 10.778 -20.697 1.00 88.69 96 GLU A CA 1
ATOM 695 C C . GLU A 1 96 ? 13.898 10.045 -19.409 1.00 88.69 96 GLU A C 1
ATOM 697 O O . GLU A 1 96 ? 13.054 10.528 -18.652 1.00 88.69 96 GLU A O 1
ATOM 702 N N . ARG A 1 97 ? 14.545 8.910 -19.113 1.00 84.69 97 ARG A N 1
ATOM 703 C CA . ARG A 1 97 ? 14.293 8.141 -17.883 1.00 84.69 97 ARG A CA 1
ATOM 704 C C . ARG A 1 97 ? 14.587 8.960 -16.628 1.00 84.69 97 ARG A C 1
ATOM 706 O O . ARG A 1 97 ? 13.781 8.948 -15.700 1.00 84.69 97 ARG A O 1
ATOM 713 N N . VAL A 1 98 ? 15.689 9.713 -16.612 1.00 88.19 98 VAL A N 1
ATOM 714 C CA . VAL A 1 98 ? 16.043 10.589 -15.481 1.00 88.19 98 VAL A CA 1
ATOM 715 C C . VAL A 1 98 ? 15.023 11.719 -15.311 1.00 88.19 98 VAL A C 1
ATOM 717 O O . VAL A 1 98 ? 14.590 11.975 -14.190 1.00 88.19 98 VAL A O 1
ATOM 720 N N . LYS A 1 99 ? 14.572 12.353 -16.402 1.00 85.56 99 LYS A N 1
ATOM 721 C CA . LYS A 1 99 ? 13.524 13.390 -16.345 1.00 85.56 99 LYS A CA 1
ATOM 722 C C . LYS A 1 99 ? 12.200 12.836 -15.815 1.00 85.56 99 LYS A C 1
ATOM 724 O O . LYS A 1 99 ? 11.598 13.436 -14.929 1.00 85.56 99 LYS A O 1
ATOM 729 N N . ARG A 1 100 ? 11.768 11.669 -16.305 1.00 80.81 100 ARG A N 1
ATOM 730 C CA . ARG A 1 100 ? 10.541 11.000 -15.836 1.00 80.81 100 ARG A CA 1
ATOM 731 C C . ARG A 1 100 ? 10.625 10.658 -14.345 1.00 80.81 100 ARG A C 1
ATOM 733 O O . ARG A 1 100 ? 9.686 10.948 -13.611 1.00 80.81 100 ARG A O 1
ATOM 740 N N . ALA A 1 101 ? 11.757 10.121 -13.886 1.00 80.50 101 ALA A N 1
ATOM 741 C CA . ALA A 1 101 ? 11.990 9.841 -12.468 1.00 80.50 101 ALA A CA 1
ATOM 742 C C . ALA A 1 101 ? 11.991 11.119 -11.606 1.00 80.50 101 ALA A C 1
ATOM 744 O O . ALA A 1 101 ? 11.386 11.136 -10.535 1.00 80.50 101 ALA A O 1
ATOM 745 N N . GLY A 1 102 ? 12.605 12.204 -12.091 1.00 84.50 102 GLY A N 1
ATOM 746 C CA . GLY A 1 102 ? 12.587 13.508 -11.422 1.00 84.50 102 GLY A CA 1
ATOM 747 C C . GLY A 1 102 ? 11.175 14.082 -11.268 1.00 84.50 102 GLY A C 1
ATOM 748 O O . GLY A 1 102 ? 10.823 14.547 -10.185 1.00 84.50 102 GLY A O 1
ATOM 749 N N . ASN A 1 103 ? 10.347 13.986 -12.313 1.00 84.56 103 ASN A N 1
ATOM 750 C CA . ASN A 1 103 ? 8.952 14.440 -12.284 1.00 84.56 103 ASN A CA 1
ATOM 751 C C . ASN A 1 103 ? 8.066 13.593 -11.352 1.00 84.56 103 ASN A C 1
ATOM 753 O O . ASN A 1 103 ? 7.210 14.136 -10.658 1.00 84.56 103 ASN A O 1
ATOM 757 N N . LEU A 1 104 ? 8.271 12.272 -11.302 1.00 79.69 104 LEU A N 1
ATOM 758 C CA . LEU A 1 104 ? 7.554 11.386 -10.374 1.00 79.69 104 LEU A CA 1
ATOM 759 C C . LEU A 1 104 ? 7.908 11.704 -8.912 1.00 79.69 104 LEU A C 1
ATOM 761 O O . LEU A 1 104 ? 7.024 11.801 -8.059 1.00 79.69 104 LEU A O 1
ATOM 765 N N . LEU A 1 105 ? 9.195 11.918 -8.625 1.00 77.06 105 LEU A N 1
ATOM 766 C CA . LEU A 1 105 ? 9.670 12.216 -7.274 1.00 77.06 105 LEU A CA 1
ATOM 767 C C . LEU A 1 105 ? 9.242 13.612 -6.795 1.00 77.06 105 LEU A C 1
ATOM 769 O O . LEU A 1 105 ? 8.897 13.783 -5.624 1.00 77.06 105 LEU A O 1
ATOM 773 N N . SER A 1 106 ? 9.218 14.611 -7.684 1.00 76.38 106 SER A N 1
ATOM 774 C CA . SER A 1 106 ? 8.718 15.948 -7.347 1.00 76.38 106 SER A CA 1
ATOM 775 C C . SER A 1 106 ? 7.209 15.947 -7.083 1.00 76.38 106 SER A C 1
ATOM 777 O O . SER A 1 106 ? 6.768 16.594 -6.130 1.00 76.38 106 SER A O 1
ATOM 779 N N . GLY A 1 107 ? 6.437 15.155 -7.836 1.00 79.69 107 GLY A N 1
ATOM 780 C CA . GLY A 1 107 ? 5.014 14.924 -7.576 1.00 79.69 107 GLY A CA 1
ATOM 781 C C . GLY A 1 107 ? 4.764 14.307 -6.198 1.00 79.69 107 GLY A C 1
ATOM 782 O O . GLY A 1 107 ? 3.931 14.801 -5.439 1.00 79.69 107 GLY A O 1
ATOM 783 N N . PHE A 1 108 ? 5.548 13.294 -5.815 1.00 74.44 108 PHE A N 1
ATOM 784 C CA . PHE A 1 108 ? 5.429 12.659 -4.497 1.00 74.44 108 PHE A CA 1
ATOM 785 C C . PHE A 1 108 ? 5.789 13.611 -3.342 1.00 74.44 108 PHE A C 1
ATOM 787 O O . PHE A 1 108 ? 5.126 13.614 -2.303 1.00 74.44 108 PHE A O 1
ATOM 794 N N . ARG A 1 109 ? 6.793 14.482 -3.527 1.00 71.19 109 ARG A N 1
ATOM 795 C CA . ARG A 1 109 ? 7.154 15.510 -2.533 1.00 71.19 109 ARG A CA 1
ATOM 796 C C . ARG A 1 109 ? 6.060 16.569 -2.366 1.00 71.19 109 ARG A C 1
ATOM 798 O O . ARG A 1 109 ? 5.835 17.024 -1.249 1.00 71.19 109 ARG A O 1
ATOM 805 N N . GLY A 1 110 ? 5.373 16.935 -3.450 1.00 69.50 110 GLY A N 1
ATOM 806 C CA . GLY A 1 110 ? 4.230 17.851 -3.412 1.00 69.50 110 GLY A CA 1
ATOM 807 C C . GLY A 1 110 ? 3.044 17.281 -2.633 1.00 69.50 110 GLY A C 1
ATOM 808 O O . GLY A 1 110 ? 2.489 17.972 -1.784 1.00 69.50 110 GLY A O 1
ATOM 809 N N . VAL A 1 111 ? 2.711 16.003 -2.851 1.00 73.25 111 VAL A N 1
ATOM 810 C CA . VAL A 1 111 ? 1.645 15.314 -2.100 1.00 73.25 111 VAL A CA 1
ATOM 811 C C . VAL A 1 111 ? 1.998 15.211 -0.618 1.00 73.25 111 VAL A C 1
ATOM 813 O O . VAL A 1 111 ? 1.168 15.543 0.219 1.00 73.25 111 VAL A O 1
ATOM 816 N N . ARG A 1 112 ? 3.234 14.828 -0.276 1.00 67.62 112 ARG A N 1
ATOM 817 C CA . ARG A 1 112 ? 3.670 14.734 1.126 1.00 67.62 112 ARG A CA 1
ATOM 818 C C . ARG A 1 112 ? 3.590 16.080 1.849 1.00 67.62 112 ARG A C 1
ATOM 820 O O . ARG A 1 112 ? 3.049 16.132 2.944 1.00 67.62 112 ARG A O 1
ATOM 827 N N . LYS A 1 113 ? 4.051 17.160 1.212 1.00 68.88 113 LYS A N 1
ATOM 828 C CA . LYS A 1 113 ? 3.968 18.515 1.773 1.00 68.88 113 LYS A CA 1
ATOM 829 C C . LYS A 1 113 ? 2.515 18.979 1.951 1.00 68.88 113 LYS A C 1
ATOM 831 O O . LYS A 1 113 ? 2.189 19.572 2.968 1.00 68.88 113 LYS A O 1
ATOM 836 N N . ALA A 1 114 ? 1.630 18.660 1.005 1.00 63.69 114 ALA A N 1
ATOM 837 C CA . ALA A 1 114 ? 0.205 18.973 1.122 1.00 63.69 114 ALA A CA 1
ATOM 838 C C . ALA A 1 114 ? -0.506 18.155 2.217 1.00 63.69 114 ALA A C 1
ATOM 840 O O . ALA A 1 114 ? -1.456 18.645 2.825 1.00 63.69 114 ALA A O 1
ATOM 841 N N . VAL A 1 115 ? -0.066 16.917 2.469 1.00 63.56 115 VAL A N 1
ATOM 842 C CA . VAL A 1 115 ? -0.564 16.088 3.578 1.00 63.56 115 VAL A CA 1
ATOM 843 C C . VAL A 1 115 ? -0.072 16.638 4.915 1.00 63.56 115 VAL A C 1
ATOM 845 O O . VAL A 1 115 ? -0.890 16.830 5.801 1.00 63.56 115 VAL A O 1
ATOM 848 N N . GLU A 1 116 ? 1.206 16.993 5.027 1.00 60.72 116 GLU A N 1
ATOM 849 C CA . GLU A 1 116 ? 1.814 17.547 6.245 1.00 60.72 116 GLU A CA 1
ATOM 850 C C . GLU A 1 116 ? 1.200 18.908 6.631 1.00 60.72 116 GLU A C 1
ATOM 852 O O . GLU A 1 116 ? 0.774 19.101 7.766 1.00 60.72 116 GLU A O 1
ATOM 857 N N . GLU A 1 117 ? 1.007 19.814 5.664 1.00 58.97 117 GLU A N 1
ATOM 858 C CA . GLU A 1 117 ? 0.333 21.107 5.885 1.00 58.97 117 GLU A CA 1
ATOM 859 C C . GLU A 1 117 ? -1.164 20.958 6.223 1.00 58.97 117 GLU A C 1
ATOM 861 O O . GLU A 1 117 ? -1.763 21.842 6.846 1.00 58.97 117 GLU A O 1
ATOM 866 N N . ARG A 1 118 ? -1.797 19.854 5.802 1.00 57.59 118 ARG A N 1
ATOM 867 C CA . ARG A 1 118 ? -3.182 19.521 6.163 1.00 57.59 118 ARG A CA 1
ATOM 868 C C . ARG A 1 118 ? -3.254 18.863 7.539 1.00 57.59 118 ARG A C 1
ATOM 870 O O . ARG A 1 118 ? -4.192 19.155 8.273 1.00 57.59 118 ARG A O 1
ATOM 877 N N . GLU A 1 119 ? -2.287 18.020 7.888 1.00 57.69 119 GLU A N 1
ATOM 878 C CA . GLU A 1 119 ? -2.153 17.378 9.198 1.00 57.69 119 GLU A CA 1
ATOM 879 C C . GLU A 1 119 ? -1.861 18.409 10.291 1.00 57.69 119 GLU A C 1
ATOM 881 O O . GLU A 1 119 ? -2.545 18.396 11.304 1.00 57.69 119 GLU A O 1
ATOM 886 N N . GLU A 1 120 ? -0.974 19.380 10.067 1.00 57.34 120 GLU A N 1
ATOM 887 C CA . GLU A 1 120 ? -0.655 20.435 11.045 1.00 57.34 120 GLU A CA 1
ATOM 888 C C . GLU A 1 120 ? -1.854 21.361 11.336 1.00 57.34 120 GLU A C 1
ATOM 890 O O . GLU A 1 120 ? -2.060 21.799 12.468 1.00 57.34 120 GLU A O 1
ATOM 895 N N . LYS A 1 121 ? -2.710 21.613 10.335 1.00 58.88 121 LYS A N 1
ATOM 896 C CA . LYS A 1 121 ? -3.933 22.424 10.492 1.00 58.88 121 LYS A CA 1
ATOM 897 C C . LYS A 1 121 ? -5.121 21.642 11.061 1.00 58.88 121 LYS A C 1
ATOM 899 O O . LYS A 1 121 ? -6.014 22.256 11.642 1.00 58.88 121 LYS A O 1
ATOM 904 N N . LEU A 1 122 ? -5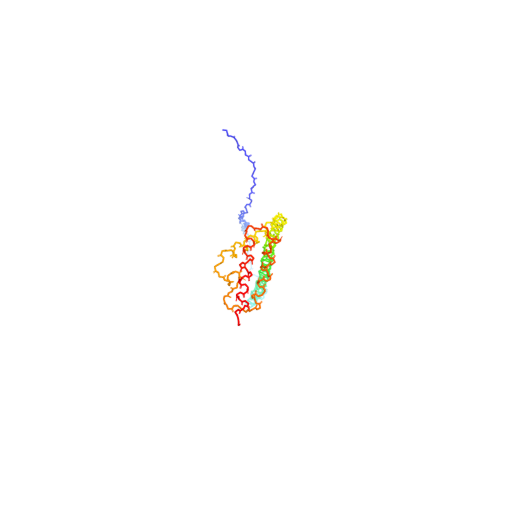.152 20.316 10.904 1.00 52.06 122 LEU A N 1
ATOM 905 C CA . LEU A 1 122 ? -6.180 19.448 11.496 1.00 52.06 122 LEU A CA 1
ATOM 906 C C . LEU A 1 122 ? -5.799 18.927 12.886 1.00 52.06 122 LEU A C 1
ATOM 908 O O . LEU A 1 122 ? -6.702 18.661 13.671 1.00 52.06 122 LEU A O 1
ATOM 912 N N . ALA A 1 123 ? -4.512 18.786 13.205 1.00 54.31 123 ALA A N 1
ATOM 913 C CA . ALA A 1 123 ? -4.021 18.196 14.450 1.00 54.31 123 ALA A CA 1
ATOM 914 C C . ALA A 1 123 ? -4.602 18.847 15.720 1.00 54.31 123 ALA A C 1
ATOM 916 O O . ALA A 1 123 ? -5.170 18.118 16.535 1.00 54.31 123 ALA A O 1
ATOM 917 N N . PRO A 1 124 ? -4.605 20.188 15.883 1.00 53.72 124 PRO A N 1
ATOM 918 C CA . PRO A 1 124 ? -5.090 20.781 17.129 1.00 53.72 124 PRO A CA 1
ATOM 919 C C . PRO A 1 124 ? -6.619 20.724 17.293 1.00 53.72 124 PRO A C 1
ATOM 921 O O . PRO A 1 124 ? -7.108 20.884 18.405 1.00 53.72 124 PRO A O 1
ATOM 924 N N . GLN A 1 125 ? -7.393 20.476 16.226 1.00 45.34 125 GLN A N 1
ATOM 925 C CA . GLN A 1 125 ? -8.859 20.338 16.304 1.00 45.34 125 GLN A CA 1
ATOM 926 C C . GLN A 1 125 ? -9.318 18.870 16.280 1.00 45.34 125 GLN A C 1
ATOM 928 O O . GLN A 1 125 ? -10.331 18.532 16.887 1.00 45.34 125 GLN A O 1
ATOM 933 N N . ALA A 1 126 ? -8.562 17.973 15.643 1.00 50.25 126 ALA A N 1
ATOM 934 C CA . ALA A 1 126 ? -8.833 16.540 15.623 1.00 50.25 126 ALA A CA 1
ATOM 935 C C . ALA A 1 126 ? -8.466 15.856 16.946 1.00 50.25 126 ALA A C 1
ATOM 937 O O . ALA A 1 126 ? -9.125 14.893 17.310 1.00 50.25 126 ALA A O 1
ATOM 938 N N . GLU A 1 127 ? -7.478 16.327 17.707 1.00 53.19 127 GLU A N 1
ATOM 939 C CA . GLU A 1 127 ? -7.102 15.678 18.974 1.00 53.19 127 GLU A CA 1
ATOM 940 C C . GLU A 1 127 ? -8.177 15.820 20.068 1.00 53.19 127 GLU A C 1
ATOM 942 O O . GLU A 1 127 ? -8.484 14.851 20.759 1.00 53.19 127 GLU A O 1
ATOM 947 N N . GLN A 1 128 ? -8.844 16.973 20.167 1.00 49.12 128 GLN A N 1
ATOM 948 C CA . GLN A 1 128 ? -9.924 17.189 21.145 1.00 49.12 128 GLN A CA 1
ATOM 949 C C . GLN A 1 128 ? -11.306 16.749 20.637 1.00 49.12 128 GLN A C 1
ATOM 951 O O . GLN A 1 128 ? -12.153 16.359 21.439 1.00 49.12 128 GLN A O 1
ATOM 956 N N . LEU A 1 129 ? -11.519 16.704 19.315 1.00 51.75 129 LEU A N 1
ATOM 957 C CA . LEU A 1 129 ? -12.695 16.059 18.720 1.00 51.75 129 LEU A CA 1
ATOM 958 C C . LEU A 1 129 ? -12.551 14.532 18.605 1.00 51.75 129 LEU A C 1
ATOM 960 O O . LEU A 1 129 ? -13.566 13.862 18.477 1.00 51.75 129 LEU A O 1
ATOM 964 N N . SER A 1 130 ? -11.347 13.950 18.665 1.00 62.16 130 SER A N 1
ATOM 965 C CA . SER A 1 130 ? -11.157 12.494 18.548 1.00 62.16 130 SER A CA 1
ATOM 966 C C . SER A 1 130 ? -11.274 11.776 19.882 1.00 62.16 130 SER A C 1
ATOM 968 O O . SER A 1 130 ? -11.983 10.782 19.929 1.00 62.16 130 SER A O 1
ATOM 970 N N . ALA A 1 131 ? -10.659 12.253 20.968 1.00 73.38 131 ALA A N 1
ATOM 971 C CA . ALA A 1 131 ? -10.707 11.532 22.243 1.00 73.38 131 ALA A CA 1
ATOM 972 C C . ALA A 1 131 ? -12.147 11.435 22.782 1.00 73.38 131 ALA A C 1
ATOM 974 O O . ALA A 1 131 ? -12.645 10.339 23.033 1.00 73.38 131 ALA A O 1
ATOM 975 N N . ALA A 1 132 ? -12.860 12.564 22.826 1.00 80.19 132 ALA A N 1
ATOM 976 C CA . ALA A 1 132 ? -14.252 12.622 23.268 1.00 80.19 132 ALA A CA 1
ATOM 977 C C . ALA A 1 132 ? -15.216 11.864 22.329 1.00 80.19 132 ALA A C 1
ATOM 979 O O . ALA A 1 132 ? -16.173 11.240 22.787 1.00 80.19 132 ALA A O 1
ATOM 980 N N . GLU A 1 133 ? -14.971 11.871 21.014 1.00 81.81 133 GLU A N 1
ATOM 981 C CA . GLU A 1 133 ? -15.773 11.104 20.050 1.00 81.81 133 GLU A CA 1
ATOM 982 C C . GLU A 1 133 ? -15.486 9.599 20.134 1.00 81.81 133 GLU A C 1
ATOM 984 O O . GLU A 1 133 ? -16.408 8.791 20.021 1.00 81.81 133 GLU A O 1
ATOM 989 N N . ILE A 1 134 ? -14.232 9.203 20.367 1.00 83.69 134 ILE A N 1
ATOM 990 C CA . ILE A 1 134 ? -13.838 7.810 20.617 1.00 83.69 134 ILE A CA 1
ATOM 991 C C . ILE A 1 134 ? -14.520 7.312 21.888 1.00 83.69 134 ILE A C 1
ATOM 993 O O . ILE A 1 134 ? -15.130 6.244 21.873 1.00 83.69 134 ILE A O 1
ATOM 997 N N . GLU A 1 135 ? -14.478 8.100 22.960 1.00 86.06 135 GLU A N 1
ATOM 998 C CA . GLU A 1 135 ? -15.169 7.810 24.213 1.00 86.06 135 GLU A CA 1
ATOM 999 C C . GLU A 1 135 ? -16.679 7.670 24.001 1.00 86.06 135 GLU A C 1
ATOM 1001 O O . GLU A 1 135 ? -17.264 6.647 24.358 1.00 86.06 135 GLU A O 1
ATOM 1006 N N . ARG A 1 136 ? -17.317 8.641 23.336 1.00 87.25 136 ARG A N 1
ATOM 1007 C CA . ARG A 1 136 ? -18.751 8.605 23.022 1.00 87.25 136 ARG A CA 1
ATOM 1008 C C . ARG A 1 136 ? -19.127 7.378 22.187 1.00 87.25 136 ARG A C 1
ATOM 1010 O O . ARG A 1 136 ? -20.129 6.728 22.485 1.00 87.25 136 ARG A O 1
ATOM 1017 N N . ARG A 1 137 ? -18.342 7.029 21.164 1.00 88.75 137 ARG A N 1
ATOM 1018 C CA . ARG A 1 137 ? -18.566 5.827 20.339 1.00 88.75 137 ARG A CA 1
ATOM 1019 C C . ARG A 1 137 ? -18.376 4.547 21.137 1.00 88.75 137 ARG A C 1
ATOM 1021 O O . ARG A 1 137 ? -19.159 3.613 20.978 1.00 88.75 137 ARG A O 1
ATOM 1028 N N . ALA A 1 138 ? -17.374 4.503 22.012 1.00 88.75 138 ALA A N 1
ATOM 1029 C CA . ALA A 1 138 ? -17.145 3.370 22.894 1.00 88.75 138 ALA A CA 1
ATOM 1030 C C . ALA A 1 138 ? -18.322 3.183 23.865 1.00 88.75 138 ALA A C 1
ATOM 1032 O O . ALA A 1 138 ? -18.815 2.063 23.990 1.00 88.75 138 ALA A O 1
ATOM 1033 N N . VAL A 1 139 ? -18.828 4.269 24.469 1.00 90.25 139 VAL A N 1
ATOM 1034 C CA . VAL A 1 139 ? -20.030 4.260 25.322 1.00 90.25 139 VAL A CA 1
ATOM 1035 C C . VAL A 1 139 ? -21.231 3.742 24.535 1.00 90.25 139 VAL A C 1
ATOM 1037 O O . VAL A 1 139 ? -21.866 2.782 24.963 1.00 90.25 139 VAL A O 1
ATOM 1040 N N . GLN A 1 140 ? -21.522 4.320 23.366 1.00 91.19 140 GLN A N 1
ATOM 1041 C CA . GLN A 1 140 ? -22.664 3.911 22.542 1.00 91.19 140 GLN A CA 1
ATOM 1042 C C . GLN A 1 140 ? -22.601 2.432 22.161 1.00 91.19 140 GLN A C 1
ATOM 1044 O O . GLN A 1 140 ? -23.589 1.716 22.296 1.00 91.19 140 GLN A O 1
ATOM 1049 N N . ARG A 1 141 ? -21.431 1.953 21.737 1.00 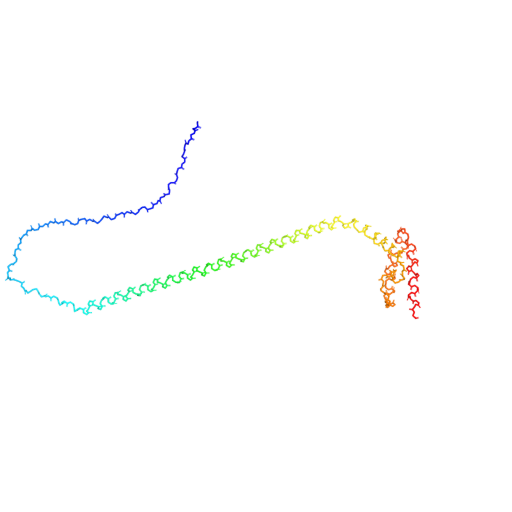92.25 141 ARG A N 1
ATOM 1050 C CA . ARG A 1 141 ? -21.222 0.549 21.385 1.00 92.25 141 ARG A CA 1
ATOM 1051 C C . ARG A 1 141 ? -21.473 -0.383 22.568 1.00 92.25 141 ARG A C 1
ATOM 1053 O O . ARG A 1 141 ? -22.180 -1.368 22.401 1.00 92.25 141 ARG A O 1
ATOM 1060 N N . VAL A 1 142 ? -20.946 -0.070 23.754 1.00 91.44 142 VAL A N 1
ATOM 1061 C CA . VAL A 1 142 ? -21.160 -0.895 24.957 1.00 91.44 142 VAL A CA 1
ATOM 1062 C C . VAL A 1 142 ? -22.618 -0.858 25.414 1.00 91.44 142 VAL A C 1
ATOM 1064 O O . VAL A 1 142 ? -23.153 -1.875 25.849 1.00 91.44 142 VAL A O 1
ATOM 1067 N N . VAL A 1 143 ? -23.290 0.288 25.294 1.00 90.38 143 VAL A N 1
ATOM 1068 C CA . VAL A 1 143 ? -24.711 0.417 25.646 1.00 90.38 143 VAL A CA 1
ATOM 1069 C C . VAL A 1 143 ? -25.596 -0.404 24.705 1.00 90.38 143 VAL A C 1
ATOM 1071 O O . VAL A 1 143 ? -26.523 -1.055 25.192 1.00 90.38 143 VAL A O 1
ATOM 1074 N N . LEU A 1 144 ? -25.298 -0.397 23.400 1.00 91.06 144 LEU A N 1
ATOM 1075 C CA . LEU A 1 144 ? -26.037 -1.120 22.357 1.00 91.06 144 LEU A CA 1
ATOM 1076 C C . LEU A 1 144 ? -25.679 -2.612 22.262 1.00 91.06 144 LEU A C 1
ATOM 1078 O O . LEU A 1 144 ? -26.421 -3.380 21.649 1.00 91.06 144 LEU A O 1
ATOM 1082 N N . ALA A 1 145 ? -24.553 -3.039 22.835 1.00 90.69 145 ALA A N 1
ATOM 1083 C CA . ALA A 1 145 ? -24.121 -4.428 22.790 1.00 90.69 145 ALA A CA 1
ATOM 1084 C C . ALA A 1 145 ? -25.093 -5.345 23.557 1.00 90.69 145 ALA A C 1
ATOM 1086 O O . ALA A 1 145 ? -25.375 -5.143 24.737 1.00 90.69 145 ALA A O 1
ATOM 1087 N N . GLY A 1 146 ? -25.577 -6.392 22.881 1.00 89.38 146 GLY A N 1
ATOM 1088 C CA . GLY A 1 146 ? -26.509 -7.378 23.447 1.00 89.38 146 GLY A CA 1
ATOM 1089 C C . GLY A 1 146 ? -25.850 -8.602 24.096 1.00 89.38 146 GLY A C 1
ATOM 1090 O O . GLY A 1 146 ? -26.554 -9.496 24.553 1.00 89.38 146 GLY A O 1
ATOM 1091 N N . SER A 1 147 ? -24.516 -8.683 24.111 1.00 92.31 147 SER A N 1
ATOM 1092 C CA . SER A 1 147 ? -23.760 -9.838 24.615 1.00 92.31 147 SER A CA 1
ATOM 1093 C C . SER A 1 147 ? -22.542 -9.391 25.419 1.00 92.31 147 SER A C 1
ATOM 1095 O O . SER A 1 147 ? -21.874 -8.429 25.040 1.00 92.31 147 SER A O 1
ATOM 1097 N N . ASP A 1 148 ? -22.207 -10.134 26.476 1.00 93.06 148 ASP A N 1
ATOM 1098 C CA . ASP A 1 148 ? -21.028 -9.884 27.318 1.00 93.06 148 ASP A CA 1
ATOM 1099 C C . ASP A 1 148 ? -19.711 -9.930 26.520 1.00 93.06 148 ASP A C 1
ATOM 1101 O O . ASP A 1 148 ? -18.795 -9.148 26.774 1.00 93.06 148 ASP A O 1
ATOM 1105 N N . TRP A 1 149 ? -19.632 -10.792 25.501 1.00 93.25 149 TRP A N 1
ATOM 1106 C CA . TRP A 1 149 ? -18.475 -10.885 24.603 1.00 93.25 149 TRP A CA 1
ATOM 1107 C C . TRP A 1 149 ? -18.342 -9.650 23.705 1.00 93.25 149 TRP A C 1
ATOM 1109 O O . TRP A 1 149 ? -17.247 -9.115 23.534 1.00 93.25 149 TRP A O 1
ATOM 1119 N N . ALA A 1 150 ? -19.473 -9.147 23.198 1.00 93.31 150 ALA A N 1
ATOM 1120 C CA . ALA A 1 150 ? -19.519 -7.937 22.382 1.00 93.31 150 ALA A CA 1
ATOM 1121 C C . ALA A 1 150 ? -19.181 -6.676 23.196 1.00 93.31 150 ALA A C 1
ATOM 1123 O O . ALA A 1 150 ? -18.555 -5.765 22.668 1.00 93.31 150 ALA A O 1
ATOM 1124 N N . ILE A 1 151 ? -19.537 -6.637 24.486 1.00 93.75 151 ILE A N 1
ATOM 1125 C CA . ILE A 1 151 ? -19.182 -5.536 25.396 1.00 93.75 151 ILE A CA 1
ATOM 1126 C C . ILE A 1 151 ? -17.659 -5.409 25.567 1.00 93.75 151 ILE A C 1
ATOM 1128 O O . ILE A 1 151 ? -17.148 -4.295 25.662 1.00 93.75 151 ILE A O 1
ATOM 1132 N N . LEU A 1 152 ? -16.931 -6.530 25.606 1.00 92.31 152 LEU A N 1
ATOM 1133 C CA . LEU A 1 152 ? -15.468 -6.553 25.746 1.00 92.31 152 LEU A CA 1
ATOM 1134 C C . LEU A 1 152 ? -14.708 -6.476 24.413 1.00 92.31 152 LEU A C 1
ATOM 1136 O O . LEU A 1 152 ? -13.478 -6.555 24.424 1.00 92.31 152 LEU A O 1
ATOM 1140 N N . ASP A 1 153 ? -15.413 -6.346 23.285 1.00 92.19 153 ASP A N 1
ATOM 1141 C CA . ASP A 1 153 ? -14.850 -6.442 21.932 1.00 92.19 153 ASP A CA 1
ATOM 1142 C C . ASP A 1 153 ? -14.039 -7.734 21.699 1.00 92.19 153 ASP A C 1
ATOM 1144 O O . ASP A 1 153 ? -12.976 -7.717 21.075 1.00 92.19 153 ASP A O 1
ATOM 1148 N N . LEU A 1 154 ? -14.514 -8.869 22.221 1.00 92.75 154 LEU A N 1
ATOM 1149 C CA . LEU A 1 154 ? -13.837 -10.162 22.093 1.00 92.75 154 LEU A CA 1
ATOM 1150 C C . LEU A 1 154 ? -14.734 -11.218 21.435 1.00 92.75 154 LEU A C 1
ATOM 1152 O O . LEU A 1 154 ? -15.943 -11.232 21.668 1.00 92.75 154 LEU A O 1
ATOM 1156 N N . PRO A 1 155 ? -14.165 -12.152 20.651 1.00 91.94 155 PRO A N 1
ATOM 1157 C CA . PRO A 1 155 ? -14.915 -13.298 20.160 1.00 91.94 155 PRO A CA 1
ATOM 1158 C C . PRO A 1 155 ? -15.254 -14.275 21.303 1.00 91.94 155 PRO A C 1
ATOM 1160 O O . PRO A 1 155 ? -14.474 -14.395 22.262 1.00 91.94 155 PRO A O 1
ATOM 1163 N N . PRO A 1 156 ? -16.381 -15.007 21.203 1.00 90.31 156 PRO A N 1
ATOM 1164 C CA . PRO A 1 156 ? -16.744 -16.029 22.179 1.00 90.31 156 PRO A CA 1
ATOM 1165 C C . PRO A 1 156 ? -15.667 -17.118 22.247 1.00 90.31 156 PRO A C 1
ATOM 1167 O O . PRO A 1 156 ? -15.152 -17.554 21.220 1.00 90.31 156 PRO A O 1
ATOM 1170 N N . GLY A 1 157 ? -15.310 -17.542 23.460 1.00 87.38 157 GLY A N 1
ATOM 1171 C CA . GLY A 1 157 ? -14.234 -18.518 23.682 1.00 87.38 157 GLY A CA 1
ATOM 1172 C C . GLY A 1 157 ? -12.824 -17.916 23.767 1.00 87.38 157 GLY A C 1
ATOM 1173 O O . GLY A 1 157 ? -11.839 -18.653 23.763 1.00 87.38 157 GLY A O 1
ATOM 1174 N N . SER A 1 158 ? -12.695 -16.587 23.866 1.00 90.56 158 SER A N 1
ATOM 1175 C CA . SER A 1 158 ? -11.404 -15.940 24.141 1.00 90.56 158 SER A CA 1
ATOM 1176 C C . SER A 1 158 ? -10.861 -16.312 25.526 1.00 90.56 158 SER A C 1
ATOM 1178 O O . SER A 1 158 ? -11.610 -16.425 26.492 1.00 90.56 158 SER A O 1
ATOM 1180 N N . GLN A 1 159 ? -9.536 -16.439 25.649 1.00 91.06 159 GLN A N 1
ATOM 1181 C CA . GLN A 1 159 ? -8.891 -16.781 26.924 1.00 91.06 159 GLN A CA 1
ATOM 1182 C C . GLN A 1 159 ? -9.067 -15.672 27.977 1.00 91.06 159 GLN A C 1
ATOM 1184 O O . GLN A 1 159 ? -9.025 -14.482 27.649 1.00 91.06 159 GLN A O 1
ATOM 1189 N N . LYS A 1 160 ? -9.086 -16.047 29.266 1.00 90.00 160 LYS A N 1
ATOM 1190 C CA . LYS A 1 160 ? -9.097 -15.126 30.426 1.00 90.00 160 LYS A CA 1
ATOM 1191 C C . LYS A 1 160 ? -8.081 -13.980 30.346 1.00 90.00 160 LYS A C 1
ATOM 1193 O O . LYS A 1 160 ? -8.358 -12.863 30.785 1.00 90.00 160 LYS A O 1
ATOM 1198 N N . LYS A 1 161 ? -6.906 -14.233 29.758 1.00 92.19 161 LYS A N 1
ATOM 1199 C CA . LYS A 1 161 ? -5.849 -13.224 29.560 1.00 92.19 161 LYS A CA 1
ATOM 1200 C C . LYS A 1 161 ? -6.338 -12.039 28.716 1.00 92.19 161 LYS A C 1
ATOM 1202 O O . LYS A 1 161 ? -6.056 -10.891 29.054 1.00 92.19 161 LYS A O 1
ATOM 1207 N N . TRP A 1 162 ? -7.096 -12.314 27.654 1.00 92.69 162 TRP A N 1
ATOM 1208 C CA . TRP A 1 162 ? -7.647 -11.300 26.753 1.00 92.69 162 TRP A CA 1
ATOM 1209 C C . TRP A 1 162 ? -8.829 -10.567 27.381 1.00 92.69 162 TRP A C 1
ATOM 1211 O O . TRP A 1 162 ? -8.894 -9.348 27.272 1.00 92.69 162 TRP A O 1
ATOM 1221 N N . ILE A 1 163 ? -9.679 -11.277 28.131 1.00 93.19 163 ILE A N 1
ATOM 1222 C CA . ILE A 1 163 ? -10.797 -10.695 28.895 1.00 93.19 163 ILE A CA 1
ATOM 1223 C C . ILE A 1 163 ? -10.291 -9.602 29.847 1.00 93.19 163 ILE A C 1
ATOM 1225 O O . ILE A 1 163 ? -10.785 -8.475 29.821 1.00 93.19 163 ILE A O 1
ATOM 1229 N N . LYS A 1 164 ? -9.245 -9.895 30.634 1.00 92.69 164 LYS A N 1
ATOM 1230 C CA . LYS A 1 164 ? -8.626 -8.910 31.536 1.00 92.69 164 LYS A CA 1
ATOM 1231 C C . LYS A 1 164 ? -8.011 -7.734 30.778 1.00 92.69 164 LYS A C 1
ATOM 1233 O O . LYS A 1 164 ? -8.157 -6.594 31.211 1.00 92.69 164 LYS A O 1
ATOM 1238 N N . LYS A 1 165 ? -7.342 -7.996 29.651 1.00 94.31 165 LYS A N 1
ATOM 1239 C CA . LYS A 1 165 ? -6.709 -6.952 28.838 1.00 94.31 165 LYS A CA 1
ATOM 1240 C C . LYS A 1 165 ? -7.744 -5.992 28.237 1.00 94.31 165 LYS A C 1
ATOM 1242 O O . LYS A 1 165 ? -7.615 -4.791 28.449 1.00 94.31 165 LYS A O 1
ATOM 1247 N N . SER A 1 166 ? -8.784 -6.501 27.572 1.00 93.88 166 SER A N 1
ATOM 1248 C CA . SER A 1 166 ? -9.874 -5.672 27.031 1.00 93.88 166 SER A CA 1
ATOM 1249 C C . SER A 1 166 ? -10.593 -4.888 28.124 1.00 93.88 166 SER A C 1
ATOM 1251 O O . SER A 1 166 ? -10.850 -3.701 27.950 1.00 93.88 166 SER A O 1
ATOM 1253 N N . TYR A 1 167 ? -10.863 -5.514 29.276 1.00 94.50 167 TYR A N 1
ATOM 1254 C CA . TYR A 1 167 ? -11.481 -4.826 30.409 1.00 94.50 167 TYR A CA 1
ATOM 1255 C C . TYR A 1 167 ? -10.643 -3.635 30.888 1.00 94.50 167 TYR A C 1
ATOM 1257 O O . TYR A 1 167 ? -11.185 -2.550 31.066 1.00 94.50 167 TYR A O 1
ATOM 1265 N N . MET A 1 168 ? -9.326 -3.802 31.063 1.00 93.50 168 MET A N 1
ATOM 1266 C CA . MET A 1 168 ? -8.445 -2.717 31.513 1.00 93.50 168 MET A CA 1
ATOM 1267 C C . MET A 1 168 ? -8.373 -1.557 30.515 1.00 93.50 168 MET A C 1
ATOM 1269 O O . MET A 1 168 ? -8.311 -0.406 30.937 1.00 93.50 168 MET A O 1
ATOM 1273 N N . GLU A 1 169 ? -8.379 -1.840 29.214 1.00 92.44 169 GLU A N 1
ATOM 1274 C CA . GLU A 1 169 ? -8.350 -0.804 28.177 1.00 92.44 169 GLU A CA 1
ATOM 1275 C C . GLU A 1 169 ? -9.685 -0.053 28.097 1.00 92.44 169 GLU A C 1
ATOM 1277 O O . GLU A 1 169 ? -9.710 1.175 28.179 1.00 92.44 169 GLU A O 1
ATOM 1282 N N . LEU A 1 170 ? -10.809 -0.774 28.048 1.00 92.38 170 LEU A N 1
ATOM 1283 C CA . LEU A 1 170 ? -12.141 -0.165 28.017 1.00 92.38 170 LEU A CA 1
ATOM 1284 C C . LEU A 1 170 ? -12.467 0.586 29.311 1.00 92.38 170 LEU A C 1
ATOM 1286 O O . LEU A 1 170 ? -13.078 1.647 29.253 1.00 92.38 170 LEU A O 1
ATOM 1290 N N . ALA A 1 171 ? -12.026 0.097 30.472 1.00 91.88 171 ALA A N 1
ATOM 1291 C CA . ALA A 1 171 ? -12.249 0.769 31.749 1.00 91.88 171 ALA A CA 1
ATOM 1292 C C . ALA A 1 171 ? -11.529 2.121 31.838 1.00 91.88 171 ALA A C 1
ATOM 1294 O O . ALA A 1 171 ? -12.048 3.026 32.482 1.00 91.88 171 ALA A O 1
ATOM 1295 N N . LYS A 1 172 ? -10.364 2.284 31.193 1.00 90.88 172 LYS A N 1
ATOM 1296 C CA . LYS A 1 172 ? -9.662 3.580 31.130 1.00 90.88 172 LYS A CA 1
ATOM 1297 C C . LYS A 1 172 ? -10.432 4.597 30.290 1.00 90.88 172 LYS A C 1
ATOM 1299 O O . LYS A 1 172 ? -10.491 5.761 30.673 1.00 90.88 172 LYS A O 1
ATOM 1304 N N . ILE A 1 173 ? -11.004 4.146 29.173 1.00 88.31 173 ILE A N 1
ATOM 1305 C CA . ILE A 1 173 ? -11.756 4.982 28.224 1.00 88.31 173 ILE A CA 1
ATOM 1306 C C . ILE A 1 173 ? -13.134 5.338 28.796 1.00 88.31 173 ILE A C 1
ATOM 1308 O O . ILE A 1 173 ? -13.566 6.479 28.727 1.00 88.31 173 ILE A O 1
ATOM 1312 N N . LEU A 1 174 ? -13.821 4.367 29.400 1.00 89.88 174 LEU A N 1
ATOM 1313 C CA . LEU A 1 174 ? -15.195 4.496 29.898 1.00 89.88 174 LEU A CA 1
ATOM 1314 C C . LEU A 1 174 ? -15.269 4.885 31.380 1.00 89.88 174 LEU A C 1
ATOM 1316 O O . LEU A 1 174 ? -16.326 4.751 31.999 1.00 89.88 174 LEU A O 1
ATOM 1320 N N . HIS A 1 175 ? -14.161 5.324 31.983 1.00 87.44 175 HIS A N 1
ATOM 1321 C CA . HIS A 1 175 ? -14.162 5.704 33.390 1.00 87.44 175 HIS A CA 1
ATOM 1322 C C . HIS A 1 175 ? -15.062 6.936 33.594 1.00 87.44 175 HIS A C 1
ATOM 1324 O O . HIS A 1 175 ? -14.846 7.943 32.917 1.00 87.44 175 HIS A O 1
ATOM 1330 N N . PRO A 1 176 ? -16.013 6.921 34.545 1.00 86.19 176 PRO A N 1
ATOM 1331 C CA . PRO A 1 176 ? -16.981 8.010 34.721 1.00 86.19 176 PRO A CA 1
ATOM 1332 C C . PRO A 1 176 ? -16.357 9.354 35.139 1.00 86.19 176 PRO A C 1
ATOM 1334 O O . PRO A 1 176 ? -17.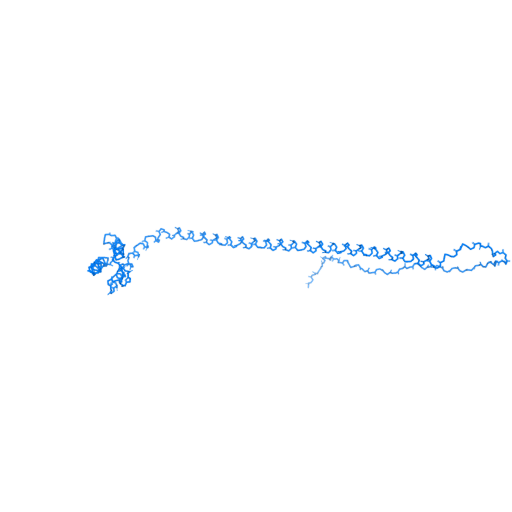023 10.377 35.054 1.00 86.19 176 PRO A O 1
ATOM 1337 N N . ASP A 1 177 ? -15.099 9.353 35.592 1.00 84.88 177 ASP A N 1
ATOM 1338 C CA . ASP A 1 177 ? -14.324 10.571 35.899 1.00 84.88 177 ASP A CA 1
ATOM 1339 C C . ASP A 1 177 ? -13.712 11.224 34.646 1.00 84.88 177 ASP A C 1
ATOM 1341 O O . ASP A 1 177 ? -13.592 12.440 34.564 1.00 84.88 177 ASP A O 1
ATOM 1345 N N . LYS A 1 178 ? -13.325 10.412 33.652 1.00 79.69 178 LYS A N 1
ATOM 1346 C CA . LYS A 1 178 ? -12.647 10.882 32.431 1.00 79.69 178 LYS A CA 1
ATOM 1347 C C . LYS A 1 178 ? -13.642 11.132 31.301 1.00 79.69 178 LYS A C 1
ATOM 1349 O O . LYS A 1 178 ? -13.534 12.133 30.605 1.00 79.69 178 LYS A O 1
ATOM 1354 N N . CYS A 1 179 ? -14.633 10.252 31.167 1.00 80.38 179 CYS A N 1
ATOM 1355 C CA . CYS A 1 179 ? -15.650 10.324 30.132 1.00 80.38 179 CYS A CA 1
ATOM 1356 C C . CYS A 1 179 ? -16.917 11.005 30.664 1.00 80.38 179 CYS A C 1
ATOM 1358 O O . CYS A 1 179 ? -17.692 10.409 31.414 1.00 80.38 179 CYS A O 1
ATOM 1360 N N . GLN A 1 180 ? -17.160 12.242 30.229 1.00 76.69 180 GLN A N 1
ATOM 1361 C CA . GLN A 1 180 ? -18.372 13.007 30.563 1.00 76.69 180 GLN A CA 1
ATOM 1362 C C . GLN A 1 180 ? -19.556 12.713 29.615 1.00 76.69 180 GLN A C 1
ATOM 1364 O O . GLN A 1 180 ? -20.560 13.425 29.625 1.00 76.69 180 GLN A O 1
ATOM 1369 N N . ALA A 1 181 ? -19.461 11.677 28.774 1.00 78.38 181 ALA A N 1
ATOM 1370 C CA . ALA A 1 181 ? -20.500 11.353 27.802 1.00 78.38 181 ALA A CA 1
ATOM 1371 C C . ALA A 1 181 ? -21.794 10.838 28.475 1.00 78.38 181 ALA A C 1
ATOM 1373 O O . ALA A 1 181 ? -21.742 10.113 29.479 1.00 78.38 181 ALA A O 1
ATOM 1374 N N . PRO A 1 182 ? -22.978 11.136 27.902 1.00 82.31 182 PRO A N 1
ATOM 1375 C CA . PRO A 1 182 ? -24.239 10.600 28.400 1.00 82.31 182 PRO A CA 1
ATOM 1376 C C . PRO A 1 182 ? -24.232 9.069 28.292 1.00 82.31 182 PRO A C 1
ATOM 1378 O O . PRO A 1 182 ? -24.003 8.512 27.221 1.00 82.31 182 PRO A O 1
ATOM 1381 N N . GLY A 1 183 ? -24.466 8.384 29.413 1.00 84.88 183 GLY A N 1
ATOM 1382 C CA . GLY A 1 183 ? -24.462 6.917 29.474 1.00 84.88 183 GLY A CA 1
ATOM 1383 C C . GLY A 1 183 ? -23.118 6.275 29.836 1.00 84.88 183 GLY A C 1
ATOM 1384 O O . GLY A 1 183 ? -23.064 5.052 29.943 1.00 84.88 183 GLY A O 1
ATOM 1385 N N . ALA A 1 184 ? -22.054 7.045 30.113 1.00 88.81 184 ALA A N 1
ATOM 1386 C CA . ALA A 1 184 ? -20.757 6.488 30.529 1.00 88.81 184 ALA A CA 1
ATOM 1387 C C . ALA A 1 184 ? -20.869 5.575 31.766 1.00 88.81 184 ALA A C 1
ATOM 1389 O O . ALA A 1 184 ? -20.324 4.472 31.795 1.00 88.81 184 ALA A O 1
ATOM 1390 N N . LYS A 1 185 ? -21.669 5.983 32.761 1.00 89.81 185 LYS A N 1
ATOM 1391 C CA . LYS A 1 185 ? -21.940 5.182 33.966 1.00 89.81 185 LYS A CA 1
ATOM 1392 C C . LYS A 1 185 ? -22.638 3.854 33.650 1.00 89.81 185 LYS A C 1
ATOM 1394 O O . LYS A 1 185 ? -22.287 2.833 34.234 1.00 89.81 185 LYS A O 1
ATOM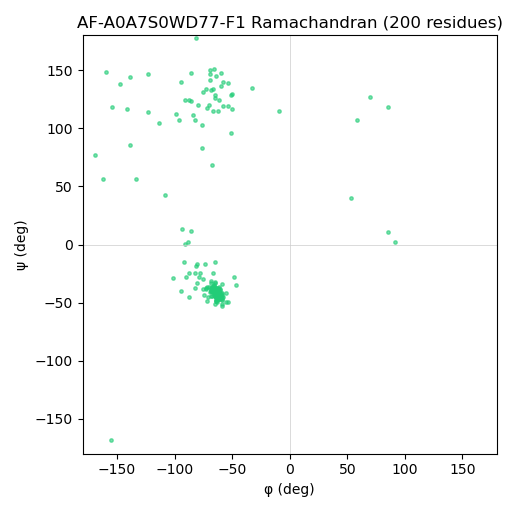 1399 N N . GLU A 1 186 ? -23.608 3.859 32.737 1.00 91.69 186 GLU A N 1
ATOM 1400 C CA . GLU A 1 186 ? -24.323 2.645 32.324 1.00 91.69 186 GLU A CA 1
ATOM 1401 C C . GLU A 1 186 ? -23.394 1.702 31.549 1.00 91.69 186 GLU A C 1
ATOM 1403 O O . GLU A 1 186 ? -23.343 0.504 31.834 1.00 91.69 186 GLU A O 1
ATOM 1408 N N . ALA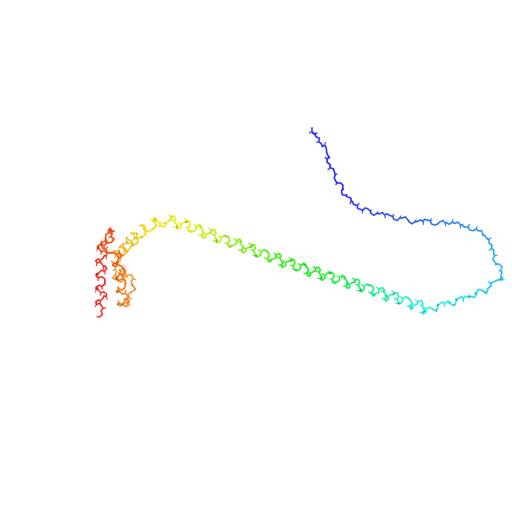 A 1 187 ? -22.603 2.252 30.623 1.00 92.25 187 ALA A N 1
ATOM 1409 C CA . ALA A 1 187 ? -21.610 1.499 29.868 1.00 92.25 187 ALA A CA 1
ATOM 1410 C C . ALA A 1 187 ? -20.581 0.837 30.794 1.00 92.25 187 ALA A C 1
ATOM 1412 O O . ALA A 1 187 ? -20.299 -0.352 30.655 1.00 92.25 187 ALA A O 1
ATOM 1413 N N . PHE A 1 188 ? -20.073 1.569 31.789 1.00 93.12 188 PHE A N 1
ATOM 1414 C CA . PHE A 1 188 ? -19.126 1.030 32.762 1.00 93.12 188 PHE A CA 1
ATOM 1415 C C . PHE A 1 188 ? -19.741 -0.093 33.609 1.00 93.12 188 PHE A C 1
ATOM 1417 O O . PHE A 1 188 ? -19.113 -1.128 33.817 1.00 93.12 188 PHE A O 1
ATOM 1424 N N . GLN A 1 189 ? -20.994 0.054 34.050 1.00 93.12 189 GLN A N 1
ATOM 1425 C CA . GLN A 1 189 ? -21.696 -1.005 34.784 1.00 93.12 189 GLN A CA 1
ATOM 1426 C C . GLN A 1 189 ? -21.886 -2.271 33.939 1.00 93.12 189 GLN A C 1
ATOM 1428 O O . GLN A 1 189 ? -21.645 -3.377 34.432 1.00 93.12 189 GLN A O 1
ATOM 1433 N N . LYS A 1 190 ? -22.275 -2.122 32.665 1.00 94.19 190 LYS A N 1
ATOM 1434 C CA . LYS A 1 190 ? -22.363 -3.231 31.701 1.00 94.19 190 LYS A CA 1
ATOM 1435 C C . LYS A 1 190 ? -21.002 -3.903 31.503 1.00 94.19 190 LYS A C 1
ATOM 1437 O O . LYS A 1 190 ? -20.917 -5.125 31.593 1.00 94.19 190 LYS A O 1
ATOM 1442 N N . LEU A 1 191 ? -19.937 -3.116 31.342 1.00 94.56 191 LEU A N 1
ATOM 1443 C CA . LEU A 1 191 ? -18.560 -3.599 31.231 1.00 94.56 191 LEU A CA 1
ATOM 1444 C C . LEU A 1 191 ? -18.126 -4.409 32.464 1.00 94.56 191 LEU A C 1
ATOM 1446 O O . LEU A 1 191 ? -17.611 -5.518 32.322 1.00 94.56 191 LEU A O 1
ATOM 1450 N N . SER A 1 192 ? -18.367 -3.901 33.678 1.00 93.94 192 SER A N 1
ATOM 1451 C CA . SER A 1 192 ? -18.048 -4.615 34.921 1.00 93.94 192 SER A CA 1
ATOM 1452 C C . SER A 1 192 ? -18.856 -5.905 35.078 1.00 93.94 192 SER A C 1
ATOM 1454 O O . SER A 1 192 ? -18.318 -6.916 35.535 1.00 93.94 192 SER A O 1
ATOM 1456 N N . LYS A 1 193 ? -20.138 -5.900 34.688 1.00 94.19 193 LYS A N 1
ATOM 1457 C CA . LYS A 1 193 ? -20.995 -7.093 34.714 1.00 94.19 193 LYS A CA 1
ATOM 1458 C C . LYS A 1 193 ? -20.483 -8.167 33.751 1.00 94.19 193 LYS A C 1
ATOM 1460 O O . LYS A 1 193 ? -20.315 -9.308 34.181 1.00 94.19 193 LYS A O 1
ATOM 1465 N N . ALA A 1 194 ? -20.184 -7.791 32.507 1.00 93.50 194 ALA A N 1
ATOM 1466 C CA . ALA A 1 194 ? -19.644 -8.686 31.487 1.00 93.50 194 ALA A CA 1
ATOM 1467 C C . ALA A 1 194 ? -18.305 -9.296 31.928 1.00 93.50 194 ALA A C 1
ATOM 1469 O O . ALA A 1 194 ? -18.121 -10.511 31.872 1.00 93.50 194 ALA A O 1
ATOM 1470 N N . TYR A 1 195 ? -17.397 -8.474 32.467 1.00 94.38 195 TYR A N 1
ATOM 1471 C CA . TYR A 1 195 ? -16.128 -8.960 33.008 1.00 94.38 195 TYR A CA 1
ATOM 1472 C C . TYR A 1 195 ? -16.332 -9.965 34.147 1.00 94.38 195 TYR A C 1
ATOM 1474 O O . TYR A 1 195 ? -15.681 -11.005 34.164 1.00 94.38 195 TYR A O 1
ATOM 1482 N N . ARG A 1 196 ? -17.257 -9.705 35.081 1.00 93.62 196 ARG A N 1
ATOM 1483 C CA . ARG A 1 196 ? -17.523 -10.622 36.199 1.00 93.62 196 ARG A CA 1
ATOM 1484 C C . ARG A 1 196 ? -18.114 -11.955 35.729 1.00 93.62 196 ARG A C 1
ATOM 1486 O O . ARG A 1 196 ? -17.707 -12.995 36.236 1.00 93.62 196 ARG A O 1
ATOM 1493 N N . ALA A 1 197 ? -19.026 -11.930 34.756 1.00 91.94 197 ALA A N 1
ATOM 1494 C CA . ALA A 1 197 ? -19.617 -13.137 34.175 1.00 91.94 197 ALA A CA 1
ATOM 1495 C C . ALA A 1 197 ? -18.567 -13.996 33.446 1.00 91.94 197 ALA A C 1
ATOM 1497 O O . ALA A 1 197 ? -18.466 -15.201 33.680 1.00 91.94 197 ALA A O 1
ATOM 1498 N N . LEU A 1 198 ? -17.728 -13.361 32.625 1.00 90.00 198 LEU A N 1
ATOM 1499 C CA . LEU A 1 198 ? -16.719 -14.045 31.813 1.00 90.00 198 LEU A CA 1
ATOM 1500 C C . LEU A 1 198 ? -15.465 -14.435 32.606 1.00 90.00 198 LEU A C 1
ATOM 1502 O O . LEU A 1 198 ? -14.816 -15.420 32.280 1.00 90.00 198 LEU A O 1
ATOM 1506 N N . SER A 1 199 ? -15.128 -13.704 33.671 1.00 87.50 199 SER A N 1
ATOM 1507 C CA . SER A 1 199 ? -14.014 -14.052 34.562 1.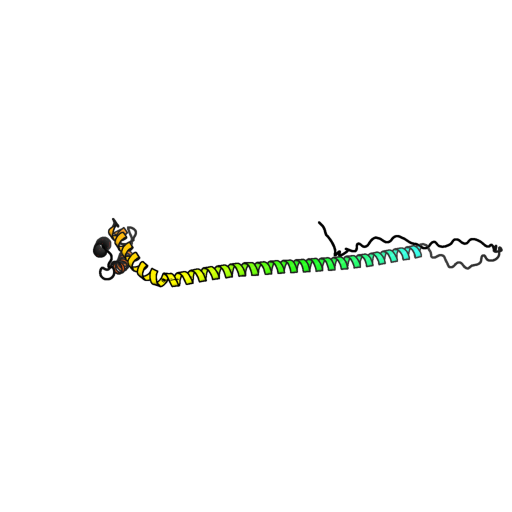00 87.50 199 SER A CA 1
ATOM 1508 C C . SER A 1 199 ? -14.361 -15.170 35.549 1.00 87.50 199 SER A C 1
ATOM 1510 O O . SER A 1 199 ? -13.438 -15.812 36.049 1.00 87.50 199 SER A O 1
ATOM 1512 N N . SER A 1 200 ? -15.647 -15.366 35.865 1.00 80.25 200 SER A N 1
ATOM 1513 C CA . SER A 1 200 ? -16.127 -16.436 36.754 1.00 80.25 200 SER A CA 1
ATOM 1514 C C . SER A 1 200 ? -16.514 -17.712 36.009 1.00 80.25 200 SER A C 1
ATOM 1516 O O . SER A 1 200 ? -16.688 -18.742 36.651 1.00 80.25 200 SER A O 1
ATOM 1518 N N . THR A 1 201 ? -16.687 -17.644 34.689 1.00 72.00 201 THR A N 1
ATOM 1519 C CA . THR A 1 201 ? -16.901 -18.824 33.848 1.00 72.00 201 THR A CA 1
ATOM 1520 C C . THR A 1 201 ? -15.558 -19.517 33.664 1.00 72.00 201 THR A C 1
ATOM 1522 O O . THR A 1 201 ? -14.864 -19.231 32.697 1.00 72.00 201 THR A O 1
ATOM 1525 N N . GLU A 1 202 ? -15.167 -20.343 34.636 1.00 52.16 202 GLU A N 1
ATOM 1526 C CA . GLU A 1 202 ? -14.200 -21.445 34.513 1.00 52.16 202 GLU A CA 1
ATOM 1527 C C . GLU A 1 202 ? -14.387 -22.480 35.614 1.00 52.16 202 GLU A C 1
ATOM 1529 O O . GLU A 1 202 ? -14.558 -22.065 36.782 1.00 52.16 202 GLU A O 1
#

pLDDT: mean 75.02, std 18.8, range [36.56, 94.56]

Solvent-accessible surface area (backbone atoms only — not comparable to full-atom values): 12268 Å² total; per-residue (Å²): 135,90,81,88,84,87,86,86,84,83,83,85,74,92,73,86,81,79,90,79,81,84,83,79,83,86,82,80,87,84,90,80,86,84,73,100,79,78,91,76,74,83,71,72,78,74,74,52,70,66,58,56,51,50,51,50,53,50,53,51,51,51,52,51,52,53,50,52,51,52,50,52,52,48,52,54,51,51,51,51,48,53,54,49,52,50,53,54,49,54,50,49,55,52,52,51,53,52,51,53,52,50,54,54,54,51,52,52,52,51,52,50,52,56,49,50,62,47,46,67,70,39,46,82,57,46,57,68,55,41,55,58,46,50,37,43,51,51,30,51,51,36,61,70,38,90,43,54,41,59,44,50,75,43,66,85,88,64,56,72,71,56,56,54,49,36,46,56,55,51,48,66,49,36,28,63,89,77,29,86,47,94,54,18,63,59,22,39,52,52,46,54,50,28,49,53,55,59,70,61,66,121

Nearest PDB structures (foldseek):
  2ys8-assembly1_A  TM=9.463E-01  e=4.101E-05  Homo sapiens
  6jmg-assembly2_B  TM=9.525E-01  e=1.140E-04  Xenopus laevis
  5vso-assembly1_A  TM=9.126E-01  e=2.599E-03  Saccharomyces cerevisiae S288C

InterPro domains:
  IPR001623 DnaJ domain [PF00226] (150-201)
  IPR001623 DnaJ domain [PR00625] (149-167)
  IPR001623 DnaJ domain [PR00625] (167-182)
  IPR001623 DnaJ domain [PR00625] (183-202)
  IPR001623 DnaJ domain [PS50076] (147-202)
  IPR001623 DnaJ domain [SM00271] (146-202)
  IPR001623 DnaJ domain [cd06257] (149-199)
  IPR036869 Chaperone J-domain superfamily [G3DSA:1.10.287.110] (121-202)
  IPR036869 Chaperone J-domain superfamily [SSF46565] (123-200)
  IPR051100 DnaJ subfamily B/C chaperone co-factors [PTHR43908] (48-201)

Mean predicted aligned error: 20.65 Å

Sequence (202 aa):
DALSPSTGTKANVPTASATKRPRRSVDGAASKAPTKASLNATAAPFEPKSALEAKLKAVEAEKANLRAAIEAQKRKMDEAKAAKEKKDADARDKAERVKRAGNLLSGFRGVRKAVEEREEKLAPQAEQLSAAEIERRAVQRVVLAGSDWAILDLPPGSQKKWIKKSYMELAKILHPDKCQAPGAKEAFQKLSKAYRALSSTE

Radius of gyration: 54.48 Å; Cα contacts (8 Å, |Δi|>4): 86; chains: 1; bounding box: 91×71×140 Å